Protein AF-0000000065930744 (afdb_homodimer)

GO terms:
  GO:0035092 sperm DNA condensation (P, IDA)
  GO:0000786 nucleosome (C, IDA)
  GO:0005694 chromosome (C, EXP)
  GO:0042393 histone binding (F, IPI)
  GO:0005634 nucleus (C, IDA)
  GO:0005721 pericentric heterochromatin (C, IDA)
  GO:0051276 chromosome organization (P, IDA)
  GO:0006334 nucleosome assembly (P, IDA)
  GO:0005515 protein binding (F, IPI)

Nearest PDB structures (foldseek):
  6hts-assembly1_O  TM=8.372E-01  e=2.009E-08  Homo sapiens
  7xfj-assembly1_C  TM=8.300E-01  e=3.090E-08  Xenopus laevis
  8g8b-assembly1_G  TM=8.357E-01  e=5.374E-08  Xenopus laevis
  9gd3-assembly1_C  TM=7.585E-01  e=4.752E-08  Xenopus laevis
  8kcc-assembly1_A  TM=7.407E-01  e=1.272E-07  Arabidopsis thaliana

Solvent-accessible surface area (backbone atoms only — not comparable to full-atom values): 12586 Å² total; per-residue (Å²): 133,83,80,75,75,75,75,76,73,75,75,78,75,49,72,20,61,74,67,71,41,83,52,58,24,68,53,47,38,49,52,52,63,70,66,58,43,46,86,36,68,41,88,57,20,32,54,48,50,39,52,53,49,53,52,51,50,52,36,51,40,46,50,11,21,50,49,16,49,77,70,73,40,65,38,34,35,37,61,29,44,40,48,45,42,69,69,29,63,33,51,33,50,53,35,55,71,55,70,68,62,74,83,64,54,74,72,76,74,83,118,134,85,80,77,74,74,74,75,75,75,75,80,75,49,71,20,60,75,67,70,42,82,54,58,26,69,52,46,38,50,51,53,63,71,67,58,43,47,86,36,69,40,88,59,20,31,52,47,49,39,51,51,50,53,51,51,48,52,36,52,40,45,50,10,22,50,49,16,50,77,70,74,39,65,40,34,36,38,62,30,44,43,49,45,41,68,68,29,62,34,52,33,50,53,35,53,71,55,67,68,62,74,86,62,55,75,71,74,74,83,118

Structure (mmCIF, N/CA/C/O backbone):
data_AF-0000000065930744-model_v1
#
loop_
_entity.id
_entity.type
_entity.pdbx_description
1 polymer 'Histone H2A-Bbd type 1'
#
loop_
_atom_site.group_PDB
_atom_site.id
_atom_site.type_symbol
_atom_site.label_atom_id
_atom_site.label_alt_id
_atom_site.label_comp_id
_atom_site.label_asym_id
_atom_site.label_entity_id
_atom_site.label_seq_id
_atom_site.pdbx_PDB_ins_code
_atom_site.Cartn_x
_atom_site.Cartn_y
_atom_site.Cartn_z
_atom_site.occupancy
_atom_site.B_iso_or_equiv
_atom_site.auth_seq_id
_atom_site.auth_comp_id
_atom_site.auth_asym_id
_atom_site.auth_atom_id
_atom_site.pdbx_PDB_model_num
ATOM 1 N N . MET A 1 1 ? -11.398 37.219 38.812 1 46.25 1 MET A N 1
ATOM 2 C CA . MET A 1 1 ? -11.625 36.75 37.469 1 46.25 1 MET A CA 1
ATOM 3 C C . MET A 1 1 ? -11.25 35.281 37.344 1 46.25 1 MET A C 1
ATOM 5 O O . MET A 1 1 ? -10.109 34.906 37.625 1 46.25 1 MET A O 1
ATOM 9 N N . ALA A 1 2 ? -12.211 34.25 37.406 1 63.72 2 ALA A N 1
ATOM 10 C CA . ALA A 1 2 ? -12.07 32.812 37.375 1 63.72 2 ALA A CA 1
ATOM 11 C C . ALA A 1 2 ? -11.383 32.375 36.062 1 63.72 2 ALA A C 1
ATOM 13 O O . ALA A 1 2 ? -11.719 32.844 35 1 63.72 2 ALA A O 1
ATOM 14 N N . ARG A 1 3 ? -10.133 31.891 36.031 1 63.28 3 ARG A N 1
ATOM 15 C CA . ARG A 1 3 ? -9.359 31.328 34.938 1 63.28 3 ARG A CA 1
ATOM 16 C C . ARG A 1 3 ? -10.172 30.281 34.188 1 63.28 3 ARG A C 1
ATOM 18 O O . ARG A 1 3 ? -10.672 29.328 34.781 1 63.28 3 ARG A O 1
ATOM 25 N N . LYS A 1 4 ? -10.93 30.625 33.094 1 64.19 4 LYS A N 1
ATOM 26 C CA . LYS A 1 4 ? -11.625 29.703 32.219 1 64.19 4 LYS A CA 1
ATOM 27 C C . LYS A 1 4 ? -10.75 28.5 31.875 1 64.19 4 LYS A C 1
ATOM 29 O O . LYS A 1 4 ? -9.617 28.656 31.406 1 64.19 4 LYS A O 1
ATOM 34 N N . ARG A 1 5 ? -10.867 27.344 32.5 1 65.31 5 ARG A N 1
ATOM 35 C CA . ARG A 1 5 ? -10.227 26.078 32.188 1 65.31 5 ARG A CA 1
ATOM 36 C C . ARG A 1 5 ? -10.266 25.812 30.688 1 65.31 5 ARG A C 1
ATOM 38 O O . ARG A 1 5 ? -11.344 25.734 30.094 1 65.31 5 ARG A O 1
ATOM 45 N N . GLN A 1 6 ? -9.32 26.281 29.938 1 69.31 6 GLN A N 1
ATOM 46 C CA . GLN A 1 6 ? -9.18 25.953 28.516 1 69.31 6 GLN A CA 1
ATOM 47 C C . GLN A 1 6 ? -9.492 24.484 28.25 1 69.31 6 GLN A C 1
ATOM 49 O O . GLN A 1 6 ? -8.891 23.594 28.875 1 69.31 6 GLN A O 1
ATOM 54 N N . ARG A 1 7 ? -10.797 24.141 28.047 1 63.81 7 ARG A N 1
ATOM 55 C CA . ARG A 1 7 ? -11.18 22.781 27.688 1 63.81 7 ARG A CA 1
ATOM 56 C C . ARG A 1 7 ? -10.234 22.219 26.625 1 63.81 7 ARG A C 1
ATOM 58 O O . ARG A 1 7 ? -10.031 22.844 25.578 1 63.81 7 ARG A O 1
ATOM 65 N N . ARG A 1 8 ? -9.234 21.469 27.062 1 68.75 8 ARG A N 1
ATOM 66 C CA . ARG A 1 8 ? -8.289 20.812 26.156 1 68.75 8 ARG A CA 1
ATOM 67 C C . ARG A 1 8 ? -9.016 20.109 25.016 1 68.75 8 ARG A C 1
ATOM 69 O O . ARG A 1 8 ? -9.945 19.344 25.25 1 68.75 8 ARG A O 1
ATOM 76 N N . ARG A 1 9 ? -9.078 20.688 23.844 1 68.12 9 ARG A N 1
ATOM 77 C CA . ARG A 1 9 ? -9.672 20.094 22.656 1 68.12 9 ARG A CA 1
ATOM 78 C C . ARG A 1 9 ? -9.156 18.672 22.438 1 68.12 9 ARG A C 1
ATOM 80 O O . ARG A 1 9 ? -7.945 18.438 22.453 1 68.12 9 ARG A O 1
ATOM 87 N N . ARG A 1 10 ? -9.961 17.75 22.766 1 68.31 10 ARG A N 1
ATOM 88 C CA . ARG A 1 10 ? -9.609 16.359 22.5 1 68.31 10 ARG A CA 1
ATOM 89 C C . ARG A 1 10 ? -9.141 16.172 21.062 1 68.31 10 ARG A C 1
ATOM 91 O O . ARG A 1 10 ? -9.742 16.703 20.125 1 68.31 10 ARG A O 1
ATOM 98 N N . ARG A 1 11 ? -7.871 16.031 20.859 1 71.56 11 ARG A N 1
ATOM 99 C CA . ARG A 1 11 ? -7.277 15.797 19.547 1 71.56 11 ARG A CA 1
ATOM 100 C C . ARG A 1 11 ? -8.039 14.711 18.781 1 71.56 11 ARG A C 1
ATOM 102 O O . ARG A 1 11 ? -8.328 13.648 19.328 1 71.56 11 ARG A O 1
ATOM 109 N N . LYS A 1 12 ? -8.719 15.109 17.781 1 84.75 12 LYS A N 1
ATOM 110 C CA . LYS A 1 12 ? -9.43 14.164 16.938 1 84.75 12 LYS A CA 1
ATOM 111 C C . LYS A 1 12 ? -8.5 13.062 16.438 1 84.75 12 LYS A C 1
ATOM 113 O O . LYS A 1 12 ? -7.406 13.336 15.945 1 84.75 12 LYS A O 1
ATOM 118 N N . VAL A 1 13 ? -8.719 11.93 16.859 1 90.12 13 VAL A N 1
ATOM 119 C CA . VAL A 1 13 ? -7.977 10.758 16.422 1 90.12 13 VAL A CA 1
ATOM 120 C C . VAL A 1 13 ? -8.32 10.438 14.969 1 90.12 13 VAL A C 1
ATOM 122 O O . VAL A 1 13 ? -9.492 10.5 14.578 1 90.12 13 VAL A O 1
ATOM 125 N N . THR A 1 14 ? -7.305 10.328 14.078 1 89.56 14 THR A N 1
ATOM 126 C CA . THR A 1 14 ? -7.52 10 12.672 1 89.56 14 THR A CA 1
ATOM 127 C C . THR A 1 14 ? -8.023 8.562 12.523 1 89.56 14 THR A C 1
ATOM 129 O O . THR A 1 14 ? -7.898 7.758 13.445 1 89.56 14 THR A O 1
ATOM 132 N N . ARG A 1 15 ? -8.695 8.281 11.438 1 91.25 15 ARG A N 1
ATOM 133 C CA . ARG A 1 15 ? -9.156 6.93 11.141 1 91.25 15 ARG A CA 1
ATOM 134 C C . ARG A 1 15 ? -8 5.934 11.203 1 91.25 15 ARG A C 1
ATOM 136 O O . ARG A 1 15 ? -8.172 4.812 11.695 1 91.25 15 ARG A O 1
ATOM 143 N N . SER A 1 16 ? -6.793 6.312 10.672 1 91.88 16 SER A N 1
ATOM 144 C CA . SER A 1 16 ? -5.613 5.453 10.727 1 91.88 16 SER A CA 1
ATOM 145 C C . SER A 1 16 ? -5.207 5.16 12.164 1 91.88 16 SER A C 1
ATOM 147 O O . SER A 1 16 ? -4.914 4.012 12.516 1 91.88 16 SER A O 1
ATOM 149 N N . GLN A 1 17 ? -5.203 6.148 12.969 1 92.12 17 GLN A N 1
ATOM 150 C CA . GLN A 1 17 ? -4.832 5.992 14.375 1 92.12 17 GLN A CA 1
ATOM 151 C C . GLN A 1 17 ? -5.828 5.105 15.109 1 92.12 17 GLN A C 1
ATOM 153 O O . GLN A 1 17 ? -5.43 4.211 15.867 1 92.12 17 GLN A O 1
ATOM 158 N N . ARG A 1 18 ? -7.078 5.348 14.836 1 91.44 18 ARG A N 1
ATOM 159 C CA . ARG A 1 18 ? -8.117 4.539 15.469 1 91.44 18 ARG A CA 1
ATOM 160 C C . ARG A 1 18 ? -7.996 3.076 15.055 1 91.44 18 ARG A C 1
ATOM 162 O O . ARG A 1 18 ? -8.242 2.18 15.867 1 91.44 18 ARG A O 1
ATOM 169 N N . ALA A 1 19 ? -7.617 2.883 13.844 1 92.44 19 ALA A N 1
ATOM 170 C CA . ALA A 1 19 ? -7.492 1.525 13.312 1 92.44 19 ALA A CA 1
ATOM 171 C C . ALA A 1 19 ? -6.086 0.975 13.539 1 92.44 19 ALA A C 1
ATOM 173 O O . ALA A 1 19 ? -5.793 -0.166 13.18 1 92.44 19 ALA A O 1
ATOM 174 N N . GLU A 1 20 ? -5.141 1.773 14.109 1 90.88 20 GLU A N 1
ATOM 175 C CA . GLU A 1 20 ? -3.758 1.385 14.383 1 90.88 20 GLU A CA 1
ATOM 176 C C . GLU A 1 20 ? -3.025 1.024 13.094 1 90.88 20 GLU A C 1
ATOM 178 O O . GLU A 1 20 ? -2.33 0.008 13.031 1 90.88 20 GLU A O 1
ATOM 183 N N . LEU A 1 21 ? -3.334 1.835 12.195 1 88.94 21 LEU A N 1
ATOM 184 C CA . LEU A 1 21 ? -2.701 1.652 10.898 1 88.94 21 LEU A CA 1
ATOM 185 C C . LEU A 1 21 ? -1.603 2.688 10.672 1 88.94 21 LEU A C 1
ATOM 187 O O . LEU A 1 21 ? -1.738 3.84 11.094 1 88.94 21 LEU A O 1
ATOM 191 N N . GLN A 1 22 ? -0.549 2.225 10.102 1 86.62 22 GLN A N 1
ATOM 192 C CA . GLN A 1 22 ? 0.555 3.109 9.742 1 86.62 22 GLN A CA 1
ATOM 193 C C . GLN A 1 22 ? 0.247 3.887 8.469 1 86.62 22 GLN A C 1
ATOM 195 O O . GLN A 1 22 ? 0.618 5.055 8.344 1 86.62 22 GLN A O 1
ATOM 200 N N . PHE A 1 23 ? -0.46 3.189 7.543 1 87.75 23 PHE A N 1
ATOM 201 C CA . PHE A 1 23 ? -0.832 3.855 6.297 1 87.75 23 PHE A CA 1
ATOM 202 C C . PHE A 1 23 ? -1.969 4.844 6.531 1 87.75 23 PHE A C 1
ATOM 204 O O . PHE A 1 23 ? -2.906 4.555 7.277 1 87.75 23 PHE A O 1
ATOM 211 N N . PRO A 1 24 ? -1.887 5.945 5.879 1 87.06 24 PRO A N 1
ATOM 212 C CA . PRO A 1 24 ? -2.959 6.934 6.031 1 87.06 24 PRO A CA 1
ATOM 213 C C . PRO A 1 24 ? -4.25 6.516 5.324 1 87.06 24 PRO A C 1
ATOM 215 O O . PRO A 1 24 ? -4.293 6.465 4.094 1 87.06 24 PRO A O 1
ATOM 218 N N . VAL A 1 25 ? -5.238 6.344 6.074 1 91.81 25 VAL A N 1
ATOM 219 C CA . VAL A 1 25 ? -6.52 5.883 5.547 1 91.81 25 VAL A CA 1
ATOM 220 C C . VAL A 1 25 ? -7.121 6.961 4.648 1 91.81 25 VAL A C 1
ATOM 222 O O . VAL A 1 25 ? -7.707 6.652 3.609 1 91.81 25 VAL A O 1
ATOM 225 N N . SER A 1 26 ? -6.988 8.203 5.047 1 90.75 26 SER A N 1
ATOM 226 C CA . SER A 1 26 ? -7.586 9.289 4.277 1 90.75 26 SER A CA 1
ATOM 227 C C . SER A 1 26 ? -7.008 9.352 2.867 1 90.75 26 SER A C 1
ATOM 229 O O . SER A 1 26 ? -7.738 9.594 1.904 1 90.75 26 SER A O 1
ATOM 231 N N . ARG A 1 27 ? -5.754 9.148 2.793 1 83.94 27 ARG A N 1
ATOM 232 C CA . ARG A 1 27 ? -5.117 9.18 1.48 1 83.94 27 ARG A CA 1
ATOM 233 C C . ARG A 1 27 ? -5.516 7.969 0.65 1 83.94 27 ARG A C 1
ATOM 235 O O . ARG A 1 27 ? -5.742 8.078 -0.557 1 83.94 27 ARG A O 1
ATOM 242 N N . VAL A 1 28 ? -5.586 6.797 1.326 1 87.19 28 VAL A N 1
ATOM 243 C CA . VAL A 1 28 ? -6.062 5.598 0.645 1 87.19 28 VAL A CA 1
ATOM 244 C C . VAL A 1 28 ? -7.484 5.824 0.137 1 87.19 28 VAL A C 1
ATOM 246 O O . VAL A 1 28 ? -7.805 5.488 -1.006 1 87.19 28 VAL A O 1
ATOM 249 N N . ASP A 1 29 ? -8.25 6.449 0.946 1 90.31 29 ASP A N 1
ATOM 250 C CA . ASP A 1 29 ? -9.625 6.777 0.586 1 90.31 29 ASP A CA 1
ATOM 251 C C . ASP A 1 29 ? -9.672 7.68 -0.645 1 90.31 29 ASP A C 1
ATOM 253 O O . ASP A 1 29 ? -10.422 7.414 -1.588 1 90.31 29 ASP A O 1
ATOM 257 N N . ARG A 1 30 ? -8.906 8.656 -0.594 1 87.25 30 ARG A N 1
ATOM 258 C CA . ARG A 1 30 ? -8.859 9.594 -1.711 1 87.25 30 ARG A CA 1
ATOM 259 C C . ARG A 1 30 ? -8.422 8.898 -2.994 1 87.25 30 ARG A C 1
ATOM 261 O O . ARG A 1 30 ? -9.008 9.117 -4.055 1 87.25 30 ARG A O 1
ATOM 268 N N . PHE A 1 31 ? -7.387 8.117 -2.846 1 80.81 31 PHE A N 1
ATOM 269 C CA . PHE A 1 31 ? -6.891 7.352 -3.98 1 80.81 31 PHE A CA 1
ATOM 270 C C . PHE A 1 31 ? -7.992 6.488 -4.578 1 80.81 31 PHE A C 1
ATOM 272 O O . PHE A 1 31 ? -8.148 6.422 -5.801 1 80.81 31 PHE A O 1
ATOM 279 N N . LEU A 1 32 ? -8.742 5.879 -3.719 1 80.94 32 LEU A N 1
ATOM 280 C CA . LEU A 1 32 ? -9.812 4.977 -4.141 1 80.94 32 LEU A CA 1
ATOM 281 C C . LEU A 1 32 ? -10.906 5.734 -4.879 1 80.94 32 LEU A C 1
ATOM 283 O O . LEU A 1 32 ? -11.453 5.242 -5.871 1 80.94 32 LEU A O 1
ATOM 287 N N . ARG A 1 33 ? -11.133 6.871 -4.426 1 85.31 33 ARG A N 1
ATOM 288 C CA . ARG A 1 33 ? -12.219 7.66 -5.008 1 85.31 33 ARG A CA 1
ATOM 289 C C . ARG A 1 33 ? -11.789 8.289 -6.328 1 85.31 33 ARG A C 1
ATOM 291 O O . ARG A 1 33 ? -12.594 8.398 -7.258 1 85.31 33 ARG A O 1
ATOM 298 N N . GLU A 1 34 ? -10.508 8.531 -6.441 1 86.56 34 GLU A N 1
ATOM 299 C CA . GLU A 1 34 ? -9.992 9.195 -7.641 1 86.56 34 GLU A CA 1
ATOM 300 C C . GLU A 1 34 ? -9.836 8.195 -8.789 1 86.56 34 GLU A C 1
ATOM 302 O O . GLU A 1 34 ? -9.883 8.578 -9.961 1 86.56 34 GLU A O 1
ATOM 307 N N . GLY A 1 35 ? -9.625 6.957 -8.562 1 83 35 GLY 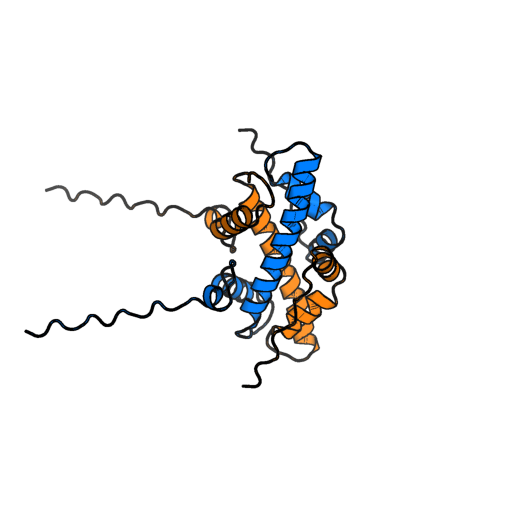A N 1
ATOM 308 C CA . GLY A 1 35 ? -9.414 5.938 -9.578 1 83 35 GLY A CA 1
ATOM 309 C C . GLY A 1 35 ? -10.695 5.516 -10.273 1 83 35 GLY A C 1
ATOM 310 O O . GLY A 1 35 ? -10.656 4.914 -11.352 1 83 35 GLY A O 1
ATOM 311 N N . ASN A 1 36 ? -11.852 5.852 -9.727 1 83.25 36 ASN A N 1
ATOM 312 C CA . ASN A 1 36 ? -13.148 5.539 -10.305 1 83.25 36 ASN A CA 1
ATOM 313 C C . ASN A 1 36 ? -13.328 4.039 -10.516 1 83.25 36 ASN A C 1
ATOM 315 O O . ASN A 1 36 ? -13.727 3.602 -11.594 1 83.25 36 ASN A O 1
ATOM 319 N N . TYR A 1 37 ? -12.953 3.311 -9.547 1 82.12 37 TYR A N 1
ATOM 320 C CA . TYR A 1 37 ? -13.086 1.859 -9.602 1 82.12 37 TYR A CA 1
ATOM 321 C C . TYR A 1 37 ? -14.531 1.438 -9.359 1 82.12 37 TYR A C 1
ATOM 323 O O . TYR A 1 37 ? -14.938 0.339 -9.75 1 82.12 37 TYR A O 1
ATOM 331 N N . SER A 1 38 ? -15.266 2.275 -8.602 1 81.5 38 SER A N 1
ATOM 332 C CA . SER A 1 38 ? -16.688 2.141 -8.297 1 81.5 38 SER A CA 1
ATOM 333 C C . SER A 1 38 ? -17.359 3.506 -8.141 1 81.5 38 SER A C 1
ATOM 335 O O . SER A 1 38 ? -16.672 4.523 -8.016 1 81.5 38 SER A O 1
ATOM 337 N N . ARG A 1 39 ? -18.625 3.348 -8.18 1 77.94 39 ARG A N 1
ATOM 338 C CA . ARG A 1 39 ? -19.359 4.598 -8.016 1 77.94 39 ARG A CA 1
ATOM 339 C C . ARG A 1 39 ? -19.203 5.141 -6.598 1 77.94 39 ARG A C 1
ATOM 341 O O . ARG A 1 39 ? -19.094 6.355 -6.402 1 77.94 39 ARG A O 1
ATOM 348 N N . ARG A 1 40 ? -19.172 4.129 -5.625 1 88.56 40 ARG A N 1
ATOM 349 C CA . ARG A 1 40 ? -19.078 4.527 -4.223 1 88.56 40 ARG A CA 1
ATOM 350 C C . ARG A 1 40 ? -18.188 3.576 -3.439 1 88.56 40 ARG A C 1
ATOM 352 O O . ARG A 1 40 ? -17.859 2.486 -3.914 1 88.56 40 ARG A O 1
ATOM 359 N N . LEU A 1 41 ? -17.688 4.145 -2.371 1 91 41 LEU A N 1
ATOM 360 C CA . LEU A 1 41 ? -16.859 3.389 -1.435 1 91 41 LEU A CA 1
ATOM 361 C C . LEU A 1 41 ? -17.453 3.434 -0.03 1 91 41 LEU A C 1
ATOM 363 O O . LEU A 1 41 ? -17.875 4.492 0.437 1 91 41 LEU A O 1
ATOM 367 N N . SER A 1 42 ? -17.609 2.213 0.48 1 92.5 42 SER A N 1
ATOM 368 C CA . SER A 1 42 ? -18.016 2.217 1.881 1 92.5 42 SER A CA 1
ATOM 369 C C . SER A 1 42 ? -16.953 2.863 2.766 1 92.5 42 SER A C 1
ATOM 371 O O . SER A 1 42 ? -15.773 2.854 2.428 1 92.5 42 SER A O 1
ATOM 373 N N . SER A 1 43 ? -17.422 3.309 3.957 1 91.94 43 SER A N 1
ATOM 374 C CA . SER A 1 43 ? -16.531 4.035 4.855 1 91.94 43 SER A CA 1
ATOM 375 C C . SER A 1 43 ? -15.461 3.119 5.441 1 91.94 43 SER A C 1
ATOM 377 O O . SER A 1 43 ? -14.391 3.582 5.855 1 91.94 43 SER A O 1
ATOM 379 N N . SER A 1 44 ? -15.719 1.819 5.441 1 93.56 44 SER A N 1
ATOM 380 C CA . SER A 1 44 ? -14.781 0.89 6.074 1 93.56 44 SER A CA 1
ATOM 381 C C . SER A 1 44 ? -13.828 0.284 5.055 1 93.56 44 SER A C 1
ATOM 383 O O . SER A 1 44 ? -12.805 -0.303 5.422 1 93.56 44 SER A O 1
ATOM 385 N N . ALA A 1 45 ? -14.125 0.475 3.812 1 93.19 45 ALA A N 1
ATOM 386 C CA . ALA A 1 45 ? -13.328 -0.152 2.76 1 93.19 45 ALA A CA 1
ATOM 387 C C . ALA A 1 45 ? -11.898 0.388 2.756 1 93.19 45 ALA A C 1
ATOM 389 O O . ALA A 1 45 ? -10.938 -0.383 2.727 1 93.19 45 ALA A O 1
ATOM 390 N N . PRO A 1 46 ? -11.773 1.667 2.9 1 93.31 46 PRO A N 1
ATOM 391 C CA . PRO A 1 46 ? -10.398 2.182 2.906 1 93.31 46 PRO A CA 1
ATOM 392 C C . PRO A 1 46 ? -9.594 1.696 4.109 1 93.31 46 PRO A C 1
ATOM 394 O O . PRO A 1 46 ? -8.383 1.49 4.004 1 93.31 46 PRO A O 1
ATOM 397 N N . VAL A 1 47 ? -10.211 1.519 5.207 1 93.25 47 VAL A N 1
ATOM 398 C CA . VAL A 1 47 ? -9.531 1.021 6.395 1 93.25 47 VAL A CA 1
ATOM 399 C C . VAL A 1 47 ? -9.047 -0.407 6.152 1 93.25 47 VAL A C 1
ATOM 401 O O . VAL A 1 47 ? -7.887 -0.73 6.426 1 93.25 47 VAL A O 1
ATOM 404 N N . PHE A 1 48 ? -9.945 -1.19 5.637 1 92.56 48 PHE A N 1
ATOM 405 C CA . PHE A 1 48 ? -9.602 -2.58 5.359 1 92.56 48 PHE A CA 1
ATOM 406 C C . PHE A 1 48 ? -8.469 -2.668 4.344 1 92.56 48 PHE A C 1
ATOM 408 O O . PHE A 1 48 ? -7.52 -3.432 4.527 1 92.56 48 PHE A O 1
ATOM 415 N N . LEU A 1 49 ? -8.578 -1.896 3.316 1 92.25 49 LEU A N 1
ATOM 416 C CA . LEU A 1 49 ? -7.559 -1.897 2.273 1 92.25 49 LEU A CA 1
ATOM 417 C C . LEU A 1 49 ? -6.207 -1.455 2.83 1 92.25 49 LEU A C 1
ATOM 419 O O . LEU A 1 49 ? -5.172 -2.025 2.484 1 92.25 49 LEU A O 1
ATOM 423 N N . ALA A 1 50 ? -6.254 -0.433 3.648 1 91.5 50 ALA A N 1
ATOM 424 C CA . ALA A 1 50 ? -5.016 0.025 4.273 1 91.5 50 ALA A CA 1
ATOM 425 C C . ALA A 1 50 ? -4.359 -1.095 5.078 1 91.5 50 ALA A C 1
ATOM 427 O O . ALA A 1 50 ? -3.135 -1.235 5.074 1 91.5 50 ALA A O 1
ATOM 428 N N . GLY A 1 51 ? -5.156 -1.877 5.758 1 90 51 GLY A N 1
ATOM 429 C CA . GLY A 1 51 ? -4.625 -3.033 6.461 1 90 51 GLY A CA 1
ATOM 430 C C . GLY A 1 51 ? -4.008 -4.066 5.535 1 90 51 GLY A C 1
ATOM 431 O O . GLY A 1 51 ? -2.926 -4.586 5.809 1 90 51 GLY A O 1
ATOM 432 N N . VAL A 1 52 ? -4.629 -4.293 4.449 1 89.62 52 VAL A N 1
ATOM 433 C CA . VAL A 1 52 ? -4.137 -5.23 3.447 1 89.62 52 VAL A CA 1
ATOM 434 C C . VAL A 1 52 ? -2.787 -4.758 2.912 1 89.62 52 VAL A C 1
ATOM 436 O O . VAL A 1 52 ? -1.838 -5.539 2.822 1 89.62 52 VAL A O 1
ATOM 439 N N . LEU A 1 53 ? -2.699 -3.51 2.67 1 90.19 53 LEU A N 1
ATOM 440 C CA . LEU A 1 53 ? -1.479 -2.934 2.117 1 90.19 53 LEU A CA 1
ATOM 441 C C . LEU A 1 53 ? -0.341 -2.994 3.131 1 90.19 53 LEU A C 1
ATOM 443 O O . LEU A 1 53 ? 0.818 -3.191 2.758 1 90.19 53 LEU A O 1
ATOM 447 N N . GLU A 1 54 ? -0.688 -2.768 4.41 1 88.56 54 GLU A N 1
ATOM 448 C CA . GLU A 1 54 ? 0.329 -2.895 5.453 1 88.56 54 GLU A CA 1
ATOM 449 C C . GLU A 1 54 ? 0.903 -4.309 5.492 1 88.56 54 GLU A C 1
ATOM 451 O O . GLU A 1 54 ? 2.119 -4.484 5.59 1 88.56 54 GLU A O 1
ATOM 456 N N . TYR A 1 55 ? 0.068 -5.219 5.359 1 86.5 55 TYR A N 1
ATOM 457 C CA . TYR A 1 55 ? 0.515 -6.605 5.375 1 86.5 55 TYR A CA 1
ATOM 458 C C . TYR A 1 55 ? 1.375 -6.914 4.156 1 86.5 55 TYR A C 1
ATOM 460 O O . TYR A 1 55 ? 2.445 -7.516 4.277 1 86.5 55 TYR A O 1
ATOM 468 N N . LEU A 1 56 ? 0.953 -6.508 3.012 1 86 56 LEU A N 1
ATOM 469 C CA . LEU A 1 56 ? 1.707 -6.73 1.783 1 86 56 LEU A CA 1
ATOM 470 C C . LEU A 1 56 ? 3.078 -6.07 1.86 1 86 56 LEU A C 1
ATOM 472 O O . LEU A 1 56 ? 4.078 -6.656 1.443 1 86 56 LEU A O 1
ATOM 476 N N . THR A 1 57 ? 3.094 -4.891 2.369 1 89.88 57 THR A N 1
ATOM 477 C CA . THR A 1 57 ? 4.348 -4.16 2.514 1 89.88 57 THR A CA 1
ATOM 478 C C . THR A 1 57 ? 5.32 -4.922 3.406 1 89.88 57 THR A C 1
ATOM 480 O O . THR A 1 57 ? 6.504 -5.043 3.084 1 89.88 57 THR A O 1
ATOM 483 N N . SER A 1 58 ? 4.793 -5.367 4.508 1 87.5 58 SER A N 1
ATOM 484 C CA . SER A 1 58 ? 5.641 -6.121 5.426 1 87.5 58 SER A CA 1
ATOM 485 C C . SER A 1 58 ? 6.227 -7.355 4.746 1 87.5 58 SER A C 1
ATOM 487 O O . SER A 1 58 ? 7.41 -7.656 4.914 1 87.5 58 SER A O 1
ATOM 489 N N . ASN A 1 59 ? 5.414 -8.008 4.004 1 85.44 59 ASN A N 1
ATOM 490 C CA . ASN A 1 59 ? 5.871 -9.203 3.311 1 85.44 59 ASN A CA 1
ATOM 491 C C . ASN A 1 59 ? 6.93 -8.875 2.262 1 85.44 59 ASN A C 1
ATOM 493 O O . ASN A 1 59 ? 7.965 -9.539 2.189 1 85.44 59 ASN A O 1
ATOM 497 N N . ILE A 1 60 ? 6.684 -7.898 1.439 1 87.25 60 ILE A N 1
ATOM 498 C CA . ILE A 1 60 ? 7.621 -7.488 0.399 1 87.25 60 ILE A CA 1
ATOM 499 C C . ILE A 1 60 ? 8.953 -7.086 1.031 1 87.25 60 ILE A C 1
ATOM 501 O O . ILE A 1 60 ? 10.016 -7.461 0.537 1 87.25 60 ILE A O 1
ATOM 505 N N . LEU A 1 61 ? 8.875 -6.441 2.141 1 89.81 61 LEU A N 1
ATOM 506 C CA . LEU A 1 61 ? 10.086 -5.941 2.77 1 89.81 61 LEU A CA 1
ATOM 507 C C . LEU A 1 61 ? 10.867 -7.074 3.426 1 89.81 61 LEU A C 1
ATOM 509 O O . LEU A 1 61 ? 12.102 -7.051 3.461 1 89.81 61 LEU A O 1
ATOM 513 N N . GLU A 1 62 ? 10.148 -7.945 4.004 1 88.56 62 GLU A N 1
ATOM 514 C CA . GLU A 1 62 ? 10.82 -9.117 4.559 1 88.56 62 GLU A CA 1
ATOM 515 C C . GLU A 1 62 ? 11.602 -9.875 3.484 1 88.56 62 GLU A C 1
ATOM 517 O O . GLU A 1 62 ? 12.766 -10.219 3.686 1 88.56 62 GLU A O 1
ATOM 522 N N . LEU A 1 63 ? 10.969 -10.078 2.391 1 87.5 63 LEU A N 1
ATOM 523 C CA . LEU A 1 63 ? 11.625 -10.758 1.282 1 87.5 63 LEU A CA 1
ATOM 524 C C . LEU A 1 63 ? 12.766 -9.914 0.724 1 87.5 63 LEU A C 1
ATOM 526 O O . LEU A 1 63 ? 13.836 -10.438 0.414 1 87.5 63 LEU A O 1
ATOM 530 N N . ALA A 1 64 ? 12.539 -8.633 0.573 1 91.44 64 ALA A N 1
ATOM 531 C CA . ALA A 1 64 ? 13.578 -7.727 0.085 1 91.44 64 ALA A CA 1
ATOM 532 C C . ALA A 1 64 ? 14.781 -7.715 1.024 1 91.44 64 ALA A C 1
ATOM 534 O O . ALA A 1 64 ? 15.93 -7.609 0.576 1 91.44 64 ALA A O 1
ATOM 535 N N . GLY A 1 65 ? 14.469 -7.773 2.316 1 91.38 65 GLY A N 1
ATOM 536 C CA . GLY A 1 65 ? 15.547 -7.879 3.291 1 91.38 65 GLY A CA 1
ATOM 537 C C . GLY A 1 65 ? 16.391 -9.133 3.123 1 91.38 65 GLY A C 1
ATOM 538 O O . GLY A 1 65 ? 17.609 -9.094 3.258 1 91.38 65 GLY A O 1
ATOM 539 N N . GLU A 1 66 ? 15.711 -10.219 2.887 1 90.56 66 GLU A N 1
ATOM 540 C CA . GLU A 1 66 ? 16.422 -11.477 2.629 1 90.56 66 GLU A CA 1
ATOM 541 C C . GLU A 1 66 ? 17.297 -11.367 1.381 1 90.56 66 GLU A C 1
ATOM 543 O O . GLU A 1 66 ? 18.422 -11.844 1.368 1 90.56 66 GLU A O 1
ATOM 548 N N . VAL A 1 67 ? 16.703 -10.797 0.324 1 91.56 67 VAL A N 1
ATOM 549 C CA . VAL A 1 67 ? 17.469 -10.586 -0.905 1 91.56 67 VAL A CA 1
ATOM 550 C C . VAL A 1 67 ? 18.688 -9.719 -0.617 1 91.56 67 VAL A C 1
ATOM 552 O O . VAL A 1 67 ? 19.797 -10.023 -1.062 1 91.56 67 VAL A O 1
ATOM 555 N N . ALA A 1 68 ? 18.516 -8.641 0.124 1 93.19 68 ALA A N 1
ATOM 556 C CA . ALA A 1 68 ? 19.625 -7.77 0.49 1 93.19 68 ALA A CA 1
ATOM 557 C C . ALA A 1 68 ? 20.703 -8.531 1.268 1 93.19 68 ALA A C 1
ATOM 559 O O . ALA A 1 68 ? 21.891 -8.422 0.97 1 93.19 68 ALA A O 1
ATOM 560 N N . HIS A 1 69 ? 20.281 -9.305 2.148 1 92.38 69 HIS A N 1
ATOM 561 C CA . HIS A 1 69 ? 21.188 -10.078 2.986 1 92.38 69 HIS A CA 1
ATOM 562 C C . HIS A 1 69 ? 21.984 -11.078 2.158 1 92.38 69 HIS A C 1
ATOM 564 O O . HIS A 1 69 ? 23.219 -11.172 2.299 1 92.38 69 HIS A O 1
ATOM 570 N N . THR A 1 70 ? 21.312 -11.766 1.347 1 93.56 70 THR A N 1
ATOM 571 C CA . THR A 1 70 ? 21.953 -12.828 0.577 1 93.56 70 THR A CA 1
ATOM 572 C C . THR A 1 70 ? 22.875 -12.242 -0.483 1 93.56 70 THR A C 1
ATOM 574 O O . THR A 1 70 ? 23.797 -12.922 -0.961 1 93.56 70 THR A O 1
ATOM 577 N N . THR A 1 71 ? 22.703 -10.969 -0.834 1 92.25 71 THR A N 1
ATOM 578 C CA . THR A 1 71 ? 23.562 -10.328 -1.822 1 92.25 71 THR A CA 1
ATOM 579 C C . THR A 1 71 ? 24.672 -9.539 -1.14 1 92.25 71 THR A C 1
ATOM 581 O O . THR A 1 71 ? 25.422 -8.805 -1.797 1 92.25 71 THR A O 1
ATOM 584 N N . GLY A 1 72 ? 24.766 -9.609 0.153 1 90.5 72 GLY A N 1
ATOM 585 C CA . GLY A 1 72 ? 25.844 -8.992 0.908 1 90.5 72 GLY A CA 1
ATOM 586 C C . GLY A 1 72 ? 25.641 -7.5 1.12 1 90.5 72 GLY A C 1
ATOM 587 O O . GLY A 1 72 ? 26.609 -6.766 1.328 1 90.5 72 GLY A O 1
ATOM 588 N N . ARG A 1 73 ? 24.344 -7.078 0.947 1 88.19 73 ARG A N 1
ATOM 589 C CA . ARG A 1 73 ? 24.047 -5.664 1.162 1 88.19 73 ARG A CA 1
ATOM 590 C C . ARG A 1 73 ? 23.5 -5.426 2.561 1 88.19 73 ARG A C 1
ATOM 592 O O . ARG A 1 73 ? 22.812 -6.285 3.115 1 88.19 73 ARG A O 1
ATOM 599 N N . LYS A 1 74 ? 23.859 -4.281 3.096 1 88.31 74 LYS A N 1
ATOM 600 C CA . LYS A 1 74 ? 23.422 -3.951 4.445 1 88.31 74 LYS A CA 1
ATOM 601 C C . LYS A 1 74 ? 22.109 -3.154 4.418 1 88.31 74 LYS A C 1
ATOM 603 O O . LYS A 1 74 ? 21.469 -2.98 5.449 1 88.31 74 LYS A O 1
ATOM 608 N N . ARG A 1 75 ? 21.797 -2.658 3.133 1 92.25 75 ARG A N 1
ATOM 609 C CA . ARG A 1 75 ? 20.609 -1.836 3.016 1 92.25 75 ARG A CA 1
ATOM 610 C C . ARG A 1 75 ? 19.656 -2.387 1.949 1 92.25 75 ARG A C 1
ATOM 612 O O . ARG A 1 75 ? 20.109 -2.887 0.916 1 92.25 75 ARG A O 1
ATOM 619 N N . ILE A 1 76 ? 18.344 -2.305 2.293 1 93.5 76 ILE A N 1
ATOM 620 C CA . ILE A 1 76 ? 17.359 -2.576 1.249 1 93.5 76 ILE A CA 1
ATOM 621 C C . ILE A 1 76 ? 17.344 -1.423 0.248 1 93.5 76 ILE A C 1
ATOM 623 O O . ILE A 1 76 ? 17.156 -0.265 0.63 1 93.5 76 ILE A O 1
ATOM 627 N N . ALA A 1 77 ? 17.625 -1.704 -0.986 1 94.25 77 ALA A N 1
ATOM 628 C CA . ALA A 1 77 ? 17.562 -0.763 -2.102 1 94.25 77 ALA A CA 1
ATOM 629 C C . ALA A 1 77 ? 16.422 -1.122 -3.061 1 94.25 77 ALA A C 1
ATOM 631 O O . ALA A 1 77 ? 15.844 -2.201 -2.961 1 94.25 77 ALA A O 1
ATOM 632 N N . PRO A 1 78 ? 16.109 -0.083 -3.969 1 93.19 78 PRO A N 1
ATOM 633 C CA . PRO A 1 78 ? 15.039 -0.353 -4.93 1 93.19 78 PRO A CA 1
ATOM 634 C C . PRO A 1 78 ? 15.25 -1.653 -5.703 1 93.19 78 PRO A C 1
ATOM 636 O O . PRO A 1 78 ? 14.289 -2.363 -6 1 93.19 78 PRO A O 1
ATOM 639 N N . GLU A 1 79 ? 16.469 -1.951 -5.922 1 93 79 GLU A N 1
ATOM 640 C CA . GLU A 1 79 ? 16.75 -3.15 -6.707 1 93 79 GLU A CA 1
ATOM 641 C C . GLU A 1 79 ? 16.312 -4.41 -5.961 1 93 79 GLU A C 1
ATOM 643 O O . GLU A 1 79 ? 15.891 -5.387 -6.578 1 93 79 GLU A O 1
ATOM 648 N N . HIS A 1 80 ? 16.453 -4.457 -4.691 1 93 80 HIS A N 1
ATOM 649 C CA . HIS A 1 80 ? 16.016 -5.602 -3.902 1 93 80 HIS A CA 1
ATOM 650 C C . HIS A 1 80 ? 14.5 -5.777 -3.982 1 93 80 HIS A C 1
ATOM 652 O O . HIS A 1 80 ? 14.008 -6.898 -4.137 1 93 80 HIS A O 1
ATOM 658 N N . VAL A 1 81 ? 13.812 -4.664 -3.869 1 90.69 81 VAL A N 1
ATOM 659 C CA . VAL A 1 81 ? 12.359 -4.688 -3.984 1 90.69 81 VAL A CA 1
ATOM 660 C C . VAL A 1 81 ? 11.961 -5.148 -5.387 1 90.69 81 VAL A C 1
ATOM 662 O O . VAL A 1 81 ? 11.062 -5.98 -5.539 1 90.69 81 VAL A O 1
ATOM 665 N N . CYS A 1 82 ? 12.633 -4.57 -6.332 1 88.81 82 CYS A N 1
ATOM 666 C CA . CYS A 1 82 ? 12.359 -4.938 -7.715 1 88.81 82 CYS A CA 1
ATOM 667 C C . CYS A 1 82 ? 12.523 -6.438 -7.926 1 88.81 82 CYS A C 1
ATOM 669 O O . CYS A 1 82 ? 11.68 -7.074 -8.562 1 88.81 82 CYS A O 1
ATOM 671 N N . ARG A 1 83 ? 13.57 -6.953 -7.418 1 89.31 83 ARG A N 1
ATOM 672 C CA . ARG A 1 83 ? 13.828 -8.383 -7.559 1 89.31 83 ARG A CA 1
ATOM 673 C C . ARG A 1 83 ? 12.711 -9.211 -6.938 1 89.31 83 ARG A C 1
ATOM 675 O O . ARG A 1 83 ? 12.289 -10.219 -7.504 1 89.31 83 ARG A O 1
ATOM 682 N N . VAL A 1 84 ? 12.234 -8.828 -5.777 1 90 84 VAL A N 1
ATOM 683 C CA . VAL A 1 84 ? 11.141 -9.531 -5.113 1 90 84 VAL A CA 1
ATOM 684 C C . VAL A 1 84 ? 9.891 -9.5 -5.988 1 90 84 VAL A C 1
ATOM 686 O O . VAL A 1 84 ? 9.242 -10.523 -6.195 1 90 84 VAL A O 1
ATOM 689 N N . VAL A 1 85 ? 9.602 -8.328 -6.512 1 86.88 85 VAL A N 1
ATOM 690 C CA . VAL A 1 85 ? 8.398 -8.141 -7.312 1 86.88 85 VAL A CA 1
ATOM 691 C C . VAL A 1 85 ? 8.5 -8.953 -8.602 1 86.88 85 VAL A C 1
ATOM 693 O O . VAL A 1 85 ? 7.527 -9.578 -9.023 1 86.88 85 VAL A O 1
ATOM 696 N N . GLN A 1 86 ? 9.648 -9.031 -9.227 1 84.31 86 GLN A N 1
ATOM 697 C CA . GLN A 1 86 ? 9.859 -9.719 -10.5 1 84.31 86 GLN A CA 1
ATOM 698 C C . GLN A 1 86 ? 9.906 -11.227 -10.305 1 84.31 86 GLN A C 1
ATOM 700 O O . GLN A 1 86 ? 9.445 -11.984 -11.164 1 84.31 86 GLN A O 1
ATOM 705 N N . ASN A 1 87 ? 10.453 -11.594 -9.227 1 83.75 87 ASN A N 1
ATOM 706 C CA . ASN A 1 87 ? 10.695 -13.023 -9.039 1 83.75 87 ASN A CA 1
ATOM 707 C C . ASN A 1 87 ? 9.531 -13.695 -8.32 1 83.75 87 ASN A C 1
ATOM 709 O O . ASN A 1 87 ? 9.438 -14.93 -8.297 1 83.75 87 ASN A O 1
ATOM 713 N N . ASN A 1 88 ? 8.812 -12.852 -7.695 1 79.06 88 ASN A N 1
ATOM 714 C CA . ASN A 1 88 ? 7.625 -13.414 -7.062 1 79.06 88 ASN A CA 1
ATOM 715 C C . ASN A 1 88 ? 6.461 -13.516 -8.039 1 79.06 88 ASN A C 1
ATOM 717 O O . ASN A 1 88 ? 5.898 -12.5 -8.453 1 79.06 88 ASN A O 1
ATOM 721 N N . GLU A 1 89 ? 6.215 -14.719 -8.352 1 76.69 89 GLU A N 1
ATOM 722 C CA . GLU A 1 89 ? 5.184 -14.984 -9.359 1 76.69 89 GLU A CA 1
ATOM 723 C C . GLU A 1 89 ? 3.854 -14.352 -8.961 1 76.69 89 GLU A C 1
ATOM 725 O O . GLU A 1 89 ? 3.127 -13.836 -9.812 1 76.69 89 GLU A O 1
ATOM 730 N N . GLN A 1 90 ? 3.555 -14.406 -7.668 1 73.44 90 GLN A N 1
ATOM 731 C CA . GLN A 1 90 ? 2.291 -13.859 -7.188 1 73.44 90 GLN A CA 1
ATOM 732 C C . GLN A 1 90 ? 2.229 -12.352 -7.406 1 73.44 90 GLN A C 1
ATOM 734 O O . GLN A 1 90 ? 1.227 -11.828 -7.898 1 73.44 90 GLN A O 1
ATOM 739 N N . LEU A 1 91 ? 3.277 -11.75 -7.051 1 74.75 91 LEU A N 1
ATOM 740 C CA . LEU A 1 91 ? 3.35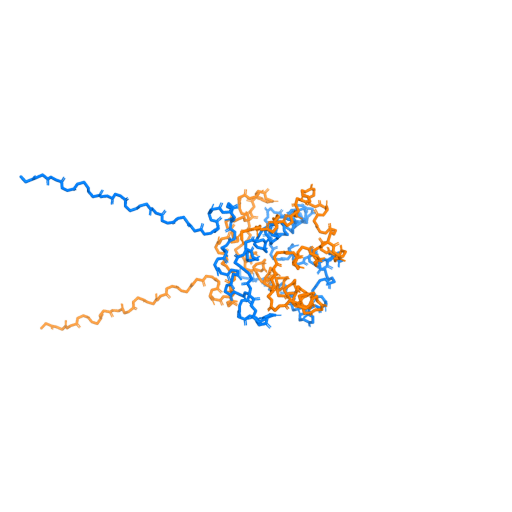4 -10.305 -7.246 1 74.75 91 LEU A CA 1
ATOM 741 C C . LEU A 1 91 ? 3.393 -9.961 -8.734 1 74.75 91 LEU A C 1
ATOM 743 O O . LEU A 1 91 ? 2.705 -9.039 -9.172 1 74.75 91 LEU A O 1
ATOM 747 N N . HIS A 1 92 ? 4.121 -10.773 -9.391 1 75.44 92 HIS A N 1
ATOM 748 C CA . HIS A 1 92 ? 4.301 -10.516 -10.812 1 75.44 92 HIS A CA 1
ATOM 749 C C . HIS A 1 92 ? 2.977 -10.625 -11.562 1 75.44 92 HIS A C 1
ATOM 751 O O . HIS A 1 92 ? 2.678 -9.797 -12.43 1 75.44 92 HIS A O 1
ATOM 757 N N . GLN A 1 93 ? 2.242 -11.555 -11.281 1 74.44 93 GLN A N 1
ATOM 758 C CA . GLN A 1 93 ? 0.966 -11.75 -11.961 1 74.44 93 GLN A CA 1
ATOM 759 C C . GLN A 1 93 ? -0.021 -10.641 -11.602 1 74.44 93 GLN A C 1
ATOM 761 O O . GLN A 1 93 ? -0.836 -10.234 -12.438 1 74.44 93 GLN A O 1
ATOM 766 N N . LEU A 1 94 ? 0.114 -10.234 -10.352 1 70.81 94 LEU A N 1
ATOM 767 C CA . LEU A 1 94 ? -0.754 -9.133 -9.938 1 70.81 94 LEU A CA 1
ATOM 768 C C . LEU A 1 94 ? -0.477 -7.883 -10.766 1 70.81 94 LEU A C 1
ATOM 770 O O . LEU A 1 94 ? -1.403 -7.152 -11.125 1 70.81 94 LEU A O 1
ATOM 774 N N . PHE A 1 95 ? 0.701 -7.707 -11.133 1 69.69 95 PHE A N 1
ATOM 775 C CA . PHE A 1 95 ? 1.106 -6.523 -11.883 1 69.69 95 PHE A CA 1
ATOM 776 C C . PHE A 1 95 ? 0.813 -6.699 -13.367 1 69.69 95 PHE A C 1
ATOM 778 O O . PHE A 1 95 ? 0.539 -5.723 -14.07 1 69.69 95 PHE A O 1
ATOM 785 N N . LYS A 1 96 ? 0.961 -7.836 -13.883 1 65.69 96 LYS A N 1
ATOM 786 C CA . LYS A 1 96 ? 0.679 -8.125 -15.281 1 65.69 96 LYS A CA 1
ATOM 787 C C . LYS A 1 96 ? -0.802 -7.926 -15.602 1 65.69 96 LYS A C 1
ATOM 789 O O . LYS A 1 96 ? -1.155 -7.461 -16.688 1 65.69 96 LYS A O 1
ATOM 794 N N . GLN A 1 97 ? -1.498 -8.391 -14.688 1 59.31 97 GLN A N 1
ATOM 795 C CA . GLN A 1 97 ? -2.936 -8.281 -14.914 1 59.31 97 GLN A CA 1
ATOM 796 C C . GLN A 1 97 ? -3.381 -6.82 -14.938 1 59.31 97 GLN A C 1
ATOM 798 O O . GLN A 1 97 ? -4.379 -6.48 -15.578 1 59.31 97 GLN A O 1
ATOM 803 N N . GLY A 1 98 ? -2.674 -6.004 -14.203 1 56.53 98 GLY A N 1
ATOM 804 C CA . GLY A 1 98 ? -3.109 -4.617 -14.156 1 56.53 98 GLY A CA 1
ATOM 805 C C . GLY A 1 98 ? -2.674 -3.812 -15.367 1 56.53 98 GLY A C 1
ATOM 806 O O . GLY A 1 98 ? -3.1 -2.668 -15.539 1 56.53 98 GLY A O 1
ATOM 807 N N . GLY A 1 99 ? -2.146 -4.484 -16.422 1 50.59 99 GLY A N 1
ATOM 808 C CA . GLY A 1 99 ? -1.808 -3.896 -17.719 1 50.59 99 GLY A CA 1
ATOM 809 C C . GLY A 1 99 ? -0.554 -3.043 -17.672 1 50.59 99 GLY A C 1
ATOM 810 O O . GLY A 1 99 ? 0.021 -2.719 -18.703 1 50.59 99 GLY A O 1
ATOM 811 N N . THR A 1 100 ? -0.245 -2.164 -16.625 1 47.72 100 THR A N 1
ATOM 812 C CA . THR A 1 100 ? 0.88 -1.246 -16.766 1 47.72 100 THR A CA 1
ATOM 813 C C . THR A 1 100 ? 2.078 -1.729 -15.953 1 47.72 100 THR A C 1
ATOM 815 O O . THR A 1 100 ? 1.986 -1.876 -14.734 1 47.72 100 THR A O 1
ATOM 818 N N . SER A 1 101 ? 2.861 -2.674 -16.391 1 45.19 101 SER A N 1
ATOM 819 C CA . SER A 1 101 ? 4.012 -3.344 -15.805 1 45.19 101 SER A CA 1
ATOM 820 C C . SER A 1 101 ? 5.129 -2.354 -15.492 1 45.19 101 SER A C 1
ATOM 822 O O . SER A 1 101 ? 6.25 -2.756 -15.172 1 45.19 101 SER A O 1
ATOM 824 N N . VAL A 1 102 ? 5.059 -1.143 -15.359 1 43.59 102 VAL A N 1
ATOM 825 C CA . VAL A 1 102 ? 6.254 -0.318 -15.516 1 43.59 102 VAL A CA 1
ATOM 826 C C . VAL A 1 102 ? 7.16 -0.481 -14.305 1 43.59 102 VAL A C 1
ATOM 828 O O . VAL A 1 102 ? 8.047 0.342 -14.062 1 43.59 102 VAL A O 1
ATOM 831 N N . PHE A 1 103 ? 7.172 -1.592 -13.414 1 49.47 103 PHE A N 1
ATOM 832 C CA . PHE A 1 103 ? 7.992 -1.201 -12.273 1 49.47 103 PHE A CA 1
ATOM 833 C C . PHE A 1 103 ? 9.469 -1.43 -12.57 1 49.47 103 PHE A C 1
ATOM 835 O O . PHE A 1 103 ? 9.914 -2.572 -12.68 1 49.47 103 PHE A O 1
ATOM 842 N N . GLU A 1 104 ? 10.016 -0.622 -13.469 1 48.53 104 GLU A N 1
ATOM 843 C CA . GLU A 1 104 ? 11.469 -0.66 -13.641 1 48.53 104 GLU A CA 1
ATOM 844 C C . GLU A 1 104 ? 12.18 0.106 -12.531 1 48.53 104 GLU A C 1
ATOM 846 O O . GLU A 1 104 ? 11.773 1.219 -12.18 1 48.53 104 GLU A O 1
ATOM 851 N N . PRO A 1 105 ? 12.914 -0.614 -11.688 1 48.5 105 PRO A N 1
ATOM 852 C CA . PRO A 1 105 ? 13.68 0.131 -10.68 1 48.5 105 PRO A CA 1
ATOM 853 C C . PRO A 1 105 ? 14.406 1.342 -11.273 1 48.5 105 PRO A C 1
ATOM 855 O O . PRO A 1 105 ? 14.742 1.347 -12.461 1 48.5 105 PRO A O 1
ATOM 858 N N . PRO A 1 106 ? 14.219 2.457 -10.531 1 46.31 106 PRO A N 1
ATOM 859 C CA . PRO A 1 106 ? 15.023 3.547 -11.078 1 46.31 106 PRO A CA 1
ATOM 860 C C . PRO A 1 106 ? 16.516 3.197 -11.164 1 46.31 106 PRO A C 1
ATOM 862 O O . PRO A 1 106 ? 17 2.352 -10.406 1 46.31 106 PRO A O 1
ATOM 865 N N . GLU A 1 107 ? 17.078 3.414 -12.336 1 47.53 107 GLU A N 1
ATOM 866 C CA . GLU A 1 107 ? 18.516 3.242 -12.523 1 47.53 107 GLU A CA 1
ATOM 867 C C . GLU A 1 107 ? 19.297 3.748 -11.312 1 47.53 107 GLU A C 1
ATOM 869 O O . GLU A 1 107 ? 18.875 4.691 -10.641 1 47.53 107 GLU A O 1
ATOM 874 N N . PRO A 1 108 ? 20.078 2.879 -10.656 1 43.94 108 PRO A N 1
ATOM 875 C CA . PRO A 1 108 ? 20.922 3.332 -9.555 1 43.94 108 PRO A CA 1
ATOM 876 C C . PRO A 1 108 ? 21.484 4.734 -9.781 1 43.94 108 PRO A C 1
ATOM 878 O O . PRO A 1 108 ? 21.781 5.105 -10.922 1 43.94 108 PRO A O 1
ATOM 881 N N . ASP A 1 109 ? 20.984 5.652 -9.086 1 36.44 109 ASP A N 1
ATOM 882 C CA . ASP A 1 109 ? 21.703 6.906 -9.289 1 36.44 109 ASP A CA 1
ATOM 883 C C . ASP A 1 109 ? 23.219 6.707 -9.094 1 36.44 109 ASP A C 1
ATOM 885 O O . ASP A 1 109 ? 23.656 6.18 -8.07 1 36.44 109 ASP A O 1
ATOM 889 N N . ASP A 1 110 ? 23.922 6.562 -10.133 1 34.78 110 ASP A N 1
ATOM 890 C CA . ASP A 1 110 ? 25.375 6.691 -10.125 1 34.78 110 ASP A CA 1
ATOM 891 C C . ASP A 1 110 ? 25.828 7.938 -9.367 1 34.78 110 ASP A C 1
ATOM 893 O O . ASP A 1 110 ? 27.016 8.25 -9.305 1 34.78 110 ASP A O 1
ATOM 897 N N . ASN A 1 111 ? 25.094 8.695 -8.641 1 30.61 111 ASN A N 1
ATOM 898 C CA . ASN A 1 111 ? 25.938 9.758 -8.094 1 30.61 111 ASN A CA 1
ATOM 899 C C . ASN A 1 111 ? 26.703 9.281 -6.863 1 30.61 111 ASN A C 1
ATOM 901 O O . ASN A 1 111 ? 26.172 8.547 -6.031 1 30.61 111 ASN A O 1
ATOM 905 N N . MET B 1 1 ? 10.398 54.031 3.41 1 47.16 1 MET B N 1
ATOM 906 C CA . MET B 1 1 ? 10.648 52.688 3.939 1 47.16 1 MET B CA 1
ATOM 907 C C . MET B 1 1 ? 10.266 51.625 2.924 1 47.16 1 MET B C 1
ATOM 909 O O . MET B 1 1 ? 9.117 51.562 2.484 1 47.16 1 MET B O 1
ATOM 913 N N . ALA B 1 2 ? 11.219 51.031 2.094 1 63.72 2 ALA B N 1
ATOM 914 C CA . ALA B 1 2 ? 11.055 50.031 1.025 1 63.72 2 ALA B CA 1
ATOM 915 C C . ALA B 1 2 ? 10.398 48.75 1.545 1 63.72 2 ALA B C 1
ATOM 917 O O . ALA B 1 2 ? 10.758 48.25 2.607 1 63.72 2 ALA B O 1
ATOM 918 N N . ARG B 1 3 ? 9.141 48.406 1.257 1 63.97 3 ARG B N 1
ATOM 919 C CA . ARG B 1 3 ? 8.391 47.219 1.57 1 63.97 3 ARG B CA 1
ATOM 920 C C . ARG B 1 3 ? 9.195 45.969 1.239 1 63.97 3 ARG B C 1
ATOM 922 O O . ARG B 1 3 ? 9.672 45.812 0.113 1 63.97 3 ARG B O 1
ATOM 929 N N . LYS B 1 4 ? 10.016 45.375 2.168 1 64.25 4 LYS B N 1
ATOM 930 C CA . LYS B 1 4 ? 10.719 44.094 2.031 1 64.25 4 LYS B CA 1
ATOM 931 C C . LYS B 1 4 ? 9.844 43.062 1.354 1 64.25 4 LYS B C 1
ATOM 933 O O . LYS B 1 4 ? 8.719 42.812 1.793 1 64.25 4 LYS B O 1
ATOM 938 N N . ARG B 1 5 ? 9.906 42.812 0.046 1 65.31 5 ARG B N 1
ATOM 939 C CA . ARG B 1 5 ? 9.258 41.719 -0.688 1 65.31 5 ARG B CA 1
ATOM 940 C C . ARG B 1 5 ? 9.352 40.406 0.079 1 65.31 5 ARG B C 1
ATOM 942 O O . ARG B 1 5 ? 10.453 39.938 0.38 1 65.31 5 ARG B O 1
ATOM 949 N N . GLN B 1 6 ? 8.43 40.125 0.945 1 69.06 6 GLN B N 1
ATOM 950 C CA . GLN B 1 6 ? 8.328 38.844 1.622 1 69.06 6 GLN B CA 1
ATOM 951 C C . GLN B 1 6 ? 8.664 37.688 0.673 1 69.06 6 GLN B C 1
ATOM 953 O O . GLN B 1 6 ? 8.055 37.562 -0.393 1 69.06 6 GLN B O 1
ATOM 958 N N . ARG B 1 7 ? 9.969 37.344 0.53 1 64 7 ARG B N 1
ATOM 959 C CA . ARG B 1 7 ? 10.367 36.188 -0.267 1 64 7 ARG B CA 1
ATOM 960 C C . ARG B 1 7 ? 9.461 35 -0.001 1 64 7 ARG B C 1
ATOM 962 O O . ARG B 1 7 ? 9.258 34.594 1.151 1 64 7 ARG B O 1
ATOM 969 N N . ARG B 1 8 ? 8.469 34.812 -0.859 1 68.88 8 ARG B N 1
ATOM 970 C CA . ARG B 1 8 ? 7.551 33.688 -0.754 1 68.88 8 ARG B CA 1
ATOM 971 C C . ARG B 1 8 ? 8.312 32.375 -0.54 1 68.88 8 ARG B C 1
ATOM 973 O O . ARG B 1 8 ? 9.25 32.094 -1.276 1 68.88 8 ARG B O 1
ATOM 980 N N . ARG B 1 9 ? 8.367 31.875 0.673 1 67.94 9 ARG B N 1
ATOM 981 C CA . ARG B 1 9 ? 8.992 30.594 1.001 1 67.94 9 ARG B CA 1
ATOM 982 C C . ARG B 1 9 ? 8.516 29.5 0.057 1 67.94 9 ARG B C 1
ATOM 984 O O . ARG B 1 9 ? 7.316 29.328 -0.15 1 67.94 9 ARG B O 1
ATOM 991 N N . ARG B 1 10 ? 9.344 29.188 -0.863 1 68.44 10 ARG B N 1
ATOM 992 C CA . ARG B 1 10 ? 9.031 28.078 -1.755 1 68.44 10 ARG B CA 1
ATOM 993 C C . ARG B 1 10 ? 8.609 26.844 -0.965 1 68.44 10 ARG B C 1
ATOM 995 O O . ARG B 1 10 ? 9.219 26.516 0.056 1 68.44 10 ARG B O 1
ATOM 1002 N N . ARG B 1 11 ? 7.344 26.547 -0.955 1 71.25 11 ARG B N 1
ATOM 1003 C CA . ARG B 1 11 ? 6.793 25.375 -0.279 1 71.25 11 ARG B CA 1
ATOM 1004 C C . ARG B 1 11 ? 7.605 24.125 -0.601 1 71.25 11 ARG B C 1
ATOM 1006 O O . ARG B 1 11 ? 7.914 23.859 -1.766 1 71.25 11 ARG B O 1
ATOM 1013 N N . LYS B 1 12 ? 8.297 23.672 0.359 1 84.69 12 LYS B N 1
ATOM 1014 C CA . LYS B 1 12 ? 9.047 22.422 0.199 1 84.69 12 LYS B CA 1
ATOM 1015 C C . LYS B 1 12 ? 8.156 21.312 -0.343 1 84.69 12 LYS B C 1
ATOM 1017 O O . LYS B 1 12 ? 7.059 21.078 0.169 1 84.69 12 LYS B O 1
ATOM 1022 N N . VAL B 1 13 ? 8.422 20.906 -1.459 1 89.94 13 VAL B N 1
ATOM 1023 C CA . VAL B 1 13 ? 7.719 19.781 -2.082 1 89.94 13 VAL B CA 1
ATOM 1024 C C . VAL B 1 13 ? 8.109 18.484 -1.389 1 89.94 13 VAL B C 1
ATOM 1026 O O . VAL B 1 13 ? 9.281 18.25 -1.087 1 89.94 13 VAL B O 1
ATOM 1029 N N . THR B 1 14 ? 7.098 17.688 -0.92 1 89.56 14 THR B N 1
ATOM 1030 C CA . THR B 1 14 ? 7.355 16.406 -0.27 1 89.56 14 THR B CA 1
ATOM 1031 C C . THR B 1 14 ? 7.91 15.391 -1.267 1 89.56 14 THR B C 1
ATOM 1033 O O . THR B 1 14 ? 7.793 15.578 -2.479 1 89.56 14 THR B O 1
ATOM 1036 N N . ARG B 1 15 ? 8.617 14.391 -0.777 1 91.25 15 ARG B N 1
ATOM 1037 C CA . ARG B 1 15 ? 9.133 13.32 -1.619 1 91.25 15 ARG B CA 1
ATOM 1038 C C . ARG B 1 15 ? 8.016 12.68 -2.441 1 91.25 15 ARG B C 1
ATOM 1040 O O . ARG B 1 15 ? 8.211 12.352 -3.611 1 91.25 15 ARG B O 1
ATOM 1047 N N . SER B 1 16 ? 6.801 12.477 -1.818 1 91.94 16 SER B N 1
ATOM 1048 C CA . SER B 1 16 ? 5.656 11.922 -2.531 1 91.94 16 SER B CA 1
ATOM 1049 C C . SER B 1 16 ? 5.238 12.828 -3.688 1 91.94 16 SER B C 1
ATOM 1051 O O . SER B 1 16 ? 4.98 12.344 -4.793 1 91.94 16 SER B O 1
ATOM 1053 N N . GLN B 1 17 ? 5.191 14.07 -3.445 1 91.94 17 GLN B N 1
ATOM 1054 C CA . GLN B 1 17 ? 4.801 15.039 -4.469 1 91.94 17 GLN B CA 1
ATOM 1055 C C . GLN B 1 17 ? 5.816 15.07 -5.609 1 91.94 17 GLN B C 1
ATOM 1057 O O . GLN B 1 17 ? 5.438 15.062 -6.781 1 91.94 17 GLN B O 1
ATOM 1062 N N . ARG B 1 18 ? 7.066 15.07 -5.223 1 91.5 18 ARG B N 1
ATOM 1063 C CA . ARG B 1 18 ? 8.125 15.07 -6.23 1 91.5 18 ARG B CA 1
ATOM 1064 C C . ARG B 1 18 ? 8.062 13.82 -7.094 1 91.5 18 ARG B C 1
ATOM 1066 O O . ARG B 1 18 ? 8.32 13.875 -8.297 1 91.5 18 ARG B O 1
ATOM 1073 N N . ALA B 1 19 ? 7.703 12.742 -6.477 1 92.44 19 ALA B N 1
ATOM 1074 C CA . ALA B 1 19 ? 7.637 11.461 -7.18 1 92.44 19 ALA B CA 1
ATOM 1075 C C . ALA B 1 19 ? 6.25 11.234 -7.777 1 92.44 19 ALA B C 1
ATOM 1077 O O . ALA B 1 19 ? 6.004 10.219 -8.422 1 92.44 19 ALA B O 1
ATOM 1078 N N . GLU B 1 20 ? 5.273 12.156 -7.531 1 90.88 20 GLU B N 1
ATOM 1079 C CA . GLU B 1 20 ? 3.904 12.07 -8.031 1 90.88 20 GLU B CA 1
ATOM 1080 C C . GLU B 1 20 ? 3.201 10.828 -7.488 1 90.88 20 GLU B C 1
ATOM 1082 O O . GLU B 1 20 ? 2.545 10.102 -8.242 1 90.88 20 GLU B O 1
ATOM 1087 N N . LEU B 1 21 ? 3.484 10.672 -6.293 1 89 21 LEU B N 1
ATOM 1088 C CA . LEU B 1 21 ? 2.875 9.539 -5.602 1 89 21 LEU B CA 1
ATOM 1089 C C . LEU B 1 21 ? 1.749 10 -4.684 1 89 21 LEU B C 1
ATOM 1091 O O . LEU B 1 21 ? 1.839 11.07 -4.074 1 89 21 LEU B O 1
ATOM 1095 N N . GLN B 1 22 ? 0.726 9.219 -4.676 1 86.69 22 GLN B N 1
ATOM 1096 C CA . GLN B 1 22 ? -0.398 9.484 -3.783 1 86.69 22 GLN B CA 1
ATOM 1097 C C . GLN B 1 22 ? -0.097 9.016 -2.363 1 86.69 22 GLN B C 1
ATOM 1099 O O . GLN B 1 22 ? -0.496 9.664 -1.392 1 86.69 22 GLN B O 1
ATOM 1104 N N . PHE B 1 23 ? 0.642 7.879 -2.307 1 87.88 23 PHE B N 1
ATOM 1105 C CA . PHE B 1 23 ? 1.01 7.363 -0.994 1 87.88 23 PHE B CA 1
ATOM 1106 C C . PHE B 1 23 ? 2.109 8.211 -0.366 1 87.88 23 PHE B C 1
ATOM 1108 O O . PHE B 1 23 ? 3.047 8.625 -1.052 1 87.88 23 PHE B O 1
ATOM 1115 N N . PRO B 1 24 ? 2.01 8.406 0.892 1 87.25 24 PRO B N 1
ATOM 1116 C CA . PRO B 1 24 ? 3.049 9.188 1.566 1 87.25 24 PRO B CA 1
ATOM 1117 C C . PRO B 1 24 ? 4.363 8.422 1.715 1 87.25 24 PRO B C 1
ATOM 1119 O O . PRO B 1 24 ? 4.426 7.441 2.461 1 87.25 24 PRO B O 1
ATOM 1122 N N . VAL B 1 25 ? 5.348 8.914 1.12 1 91.88 25 VAL B N 1
ATOM 1123 C CA . VAL B 1 25 ? 6.648 8.25 1.126 1 91.88 25 VAL B CA 1
ATOM 1124 C C . VAL B 1 25 ? 7.23 8.273 2.537 1 91.88 25 VAL B C 1
ATOM 1126 O O . VAL B 1 25 ? 7.844 7.293 2.977 1 91.88 25 VAL B O 1
ATOM 1129 N N . SER B 1 26 ? 7.043 9.359 3.234 1 90.69 26 SER B N 1
ATOM 1130 C CA . SER B 1 26 ? 7.613 9.492 4.57 1 90.69 26 SER B CA 1
ATOM 1131 C C . SER B 1 26 ? 7.055 8.43 5.512 1 90.69 26 SER B C 1
ATOM 1133 O O . SER B 1 26 ? 7.789 7.875 6.336 1 90.69 26 SER B O 1
ATOM 1135 N N . ARG B 1 27 ? 5.82 8.195 5.383 1 83.94 27 ARG B N 1
ATOM 1136 C CA . ARG B 1 27 ? 5.207 7.188 6.238 1 83.94 27 ARG B CA 1
ATOM 1137 C C . ARG B 1 27 ? 5.664 5.785 5.844 1 83.94 27 ARG B C 1
ATOM 1139 O O . ARG B 1 27 ? 5.902 4.941 6.711 1 83.94 27 ARG B O 1
ATOM 1146 N N . VAL B 1 28 ? 5.754 5.555 4.523 1 87.25 28 VAL B N 1
ATOM 1147 C CA . VAL B 1 28 ? 6.285 4.285 4.047 1 87.25 28 VAL B CA 1
ATOM 1148 C C . VAL B 1 28 ? 7.707 4.09 4.57 1 87.25 28 VAL B C 1
ATOM 1150 O O . VAL B 1 28 ? 8.055 3.008 5.051 1 87.25 28 VAL B O 1
ATOM 1153 N N . ASP B 1 29 ? 8.438 5.148 4.539 1 90.25 29 ASP B N 1
ATOM 1154 C CA . ASP B 1 29 ? 9.812 5.129 5.043 1 90.25 29 ASP B CA 1
ATOM 1155 C C . ASP B 1 29 ? 9.844 4.766 6.527 1 90.25 29 ASP B C 1
ATOM 1157 O O . ASP B 1 29 ? 10.617 3.9 6.941 1 90.25 29 ASP B O 1
ATOM 1161 N N . ARG B 1 30 ? 9.031 5.395 7.238 1 87.12 30 ARG B N 1
ATOM 1162 C CA . ARG B 1 30 ? 8.969 5.133 8.672 1 87.12 30 ARG B CA 1
ATOM 1163 C C . ARG B 1 30 ? 8.578 3.686 8.953 1 87.12 30 ARG B C 1
ATOM 1165 O O . ARG B 1 30 ? 9.18 3.029 9.805 1 87.12 30 ARG B O 1
ATOM 1172 N N . PHE B 1 31 ? 7.574 3.26 8.25 1 80.56 31 PHE B N 1
ATOM 1173 C CA . PHE B 1 31 ? 7.121 1.881 8.375 1 80.56 31 PHE B CA 1
ATOM 1174 C C . PHE B 1 31 ? 8.266 0.908 8.109 1 80.56 31 PHE B C 1
ATOM 1176 O O . PHE B 1 31 ? 8.438 -0.066 8.844 1 80.56 31 PHE B O 1
ATOM 1183 N N . LEU B 1 32 ? 9.008 1.211 7.105 1 80.69 32 LEU B N 1
ATOM 1184 C CA . LEU B 1 32 ? 10.109 0.346 6.699 1 80.69 32 LEU B CA 1
ATOM 1185 C C . LEU B 1 32 ? 11.188 0.299 7.773 1 80.69 32 LEU B C 1
ATOM 1187 O O . LEU B 1 32 ? 11.758 -0.761 8.039 1 80.69 32 LEU B O 1
ATOM 1191 N N . ARG B 1 33 ? 11.383 1.381 8.359 1 85.19 33 ARG B N 1
ATOM 1192 C CA . ARG B 1 33 ? 12.445 1.475 9.352 1 85.19 33 ARG B CA 1
ATOM 1193 C C . ARG B 1 33 ? 12.016 0.844 10.672 1 85.19 33 ARG B C 1
ATOM 1195 O O . ARG B 1 33 ? 12.828 0.229 11.367 1 85.19 33 ARG B O 1
ATOM 1202 N N . GLU B 1 34 ? 10.727 0.873 10.898 1 86.31 34 GLU B N 1
ATOM 1203 C CA . GLU B 1 34 ? 10.211 0.351 12.164 1 86.31 34 GLU B CA 1
ATOM 1204 C C . GLU B 1 34 ? 10.109 -1.171 12.133 1 86.31 34 GLU B C 1
ATOM 1206 O O . GLU B 1 34 ? 10.156 -1.826 1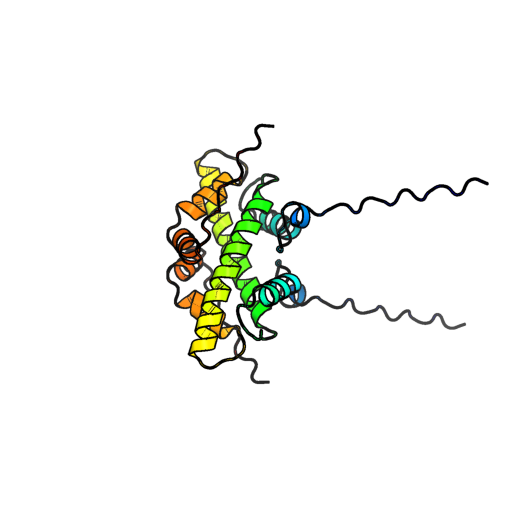3.172 1 86.31 34 GLU B O 1
ATOM 1211 N N . GLY B 1 35 ? 9.93 -1.791 11.039 1 82.69 35 GLY B N 1
ATOM 1212 C CA . GLY B 1 35 ? 9.773 -3.229 10.891 1 82.69 35 GLY B CA 1
ATOM 1213 C C . GLY B 1 35 ? 11.078 -3.99 11.039 1 82.69 35 GLY B C 1
ATOM 1214 O O . GLY B 1 35 ? 11.07 -5.203 11.258 1 82.69 35 GLY B O 1
ATOM 1215 N N . ASN B 1 36 ? 12.211 -3.316 10.953 1 83 36 ASN B N 1
ATOM 1216 C CA . ASN B 1 36 ? 13.531 -3.918 11.109 1 83 36 ASN B CA 1
ATOM 1217 C C . ASN B 1 36 ? 13.766 -5.035 10.094 1 83 36 ASN B C 1
ATOM 1219 O O . ASN B 1 36 ? 14.203 -6.125 10.461 1 83 36 ASN B O 1
ATOM 1223 N N . TYR B 1 37 ? 13.383 -4.766 8.914 1 81.88 37 TYR B N 1
ATOM 1224 C CA . TYR B 1 37 ? 13.57 -5.738 7.844 1 81.88 37 TYR B CA 1
ATOM 1225 C C . TYR B 1 37 ? 15.023 -5.773 7.387 1 81.88 37 TYR B C 1
ATOM 1227 O O . TYR B 1 37 ? 15.484 -6.762 6.809 1 81.88 37 TYR B O 1
ATOM 1235 N N . SER B 1 38 ? 15.719 -4.633 7.551 1 81.06 38 SER B N 1
ATOM 1236 C CA . SER B 1 38 ? 17.141 -4.434 7.273 1 81.06 38 SER B CA 1
ATOM 1237 C C . SE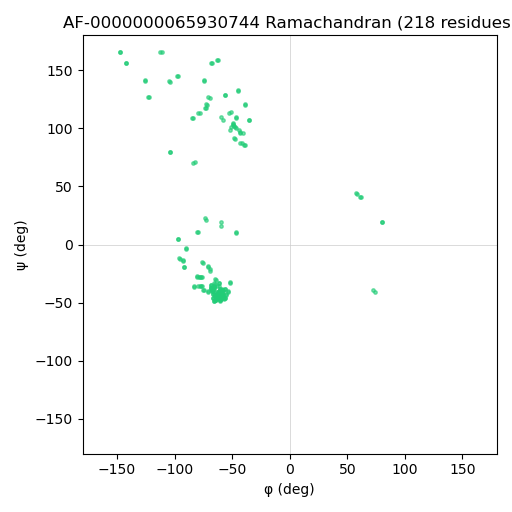R B 1 38 ? 17.75 -3.424 8.234 1 81.06 38 SER B C 1
ATOM 1239 O O . SER B 1 38 ? 17.031 -2.703 8.93 1 81.06 38 SER B O 1
ATOM 1241 N N . ARG B 1 39 ? 19.016 -3.506 8.156 1 77.44 39 ARG B N 1
ATOM 1242 C CA . ARG B 1 39 ? 19.719 -2.557 9.023 1 77.44 39 ARG B CA 1
ATOM 1243 C C . ARG B 1 39 ? 19.516 -1.126 8.531 1 77.44 39 ARG B C 1
ATOM 1245 O O . ARG B 1 39 ? 19.375 -0.204 9.336 1 77.44 39 ARG B O 1
ATOM 1252 N N . ARG B 1 40 ? 19.5 -1.033 7.137 1 88 40 ARG B N 1
ATOM 1253 C CA . ARG B 1 40 ? 19.375 0.296 6.547 1 88 40 ARG B CA 1
ATOM 1254 C C . ARG B 1 40 ? 18.5 0.263 5.297 1 88 40 ARG B C 1
ATOM 1256 O O . ARG B 1 40 ? 18.219 -0.81 4.762 1 88 40 ARG B O 1
ATOM 1263 N N . LEU B 1 41 ? 17.969 1.427 5.035 1 90.88 41 LEU B N 1
ATOM 1264 C CA . LEU B 1 41 ? 17.156 1.638 3.838 1 90.88 41 LEU B CA 1
ATOM 1265 C C . LEU B 1 41 ? 17.734 2.766 2.986 1 90.88 41 LEU B C 1
ATOM 1267 O O . LEU B 1 41 ? 18.125 3.812 3.512 1 90.88 41 LEU B O 1
ATOM 1271 N N . SER B 1 42 ? 17.922 2.391 1.73 1 92.38 42 SER B N 1
ATOM 1272 C CA . SER B 1 42 ? 18.312 3.482 0.845 1 92.38 42 SER B CA 1
ATOM 1273 C C . SER B 1 42 ? 17.219 4.543 0.755 1 92.38 42 SER B C 1
ATOM 1275 O O . SER B 1 42 ? 16.031 4.238 0.945 1 92.38 42 SER B O 1
ATOM 1277 N N . SER B 1 43 ? 17.641 5.758 0.34 1 91.75 43 SER B N 1
ATOM 1278 C CA . SER B 1 43 ? 16.719 6.887 0.308 1 91.75 43 SER B CA 1
ATOM 1279 C C . SER B 1 43 ? 15.672 6.707 -0.784 1 91.75 43 SER B C 1
ATOM 1281 O O . SER B 1 43 ? 14.578 7.277 -0.703 1 91.75 43 SER B O 1
ATOM 1283 N N . SER B 1 44 ? 15.969 5.906 -1.787 1 93.44 44 SER B N 1
ATOM 1284 C CA . SER B 1 44 ? 15.062 5.766 -2.918 1 93.44 44 SER B CA 1
ATOM 1285 C C . SER B 1 44 ? 14.141 4.562 -2.742 1 93.44 44 SER B C 1
ATOM 1287 O O . SER B 1 44 ? 13.133 4.438 -3.443 1 93.44 44 SER B O 1
ATOM 1289 N N . ALA B 1 45 ? 14.461 3.734 -1.797 1 93.06 45 ALA B N 1
ATOM 1290 C CA . ALA B 1 45 ? 13.711 2.496 -1.619 1 93.06 45 ALA B CA 1
ATOM 1291 C C . ALA B 1 45 ? 12.266 2.785 -1.221 1 93.06 45 ALA B C 1
ATOM 1293 O O . ALA B 1 45 ? 11.336 2.234 -1.81 1 93.06 45 ALA B O 1
ATOM 1294 N N . PRO B 1 46 ? 12.086 3.701 -0.335 1 93.25 46 PRO B N 1
ATOM 1295 C CA . PRO B 1 46 ? 10.695 3.986 0.036 1 93.25 46 PRO B CA 1
ATOM 1296 C C . PRO B 1 46 ? 9.883 4.57 -1.119 1 93.25 46 PRO B C 1
ATOM 1298 O O . PRO B 1 46 ? 8.68 4.309 -1.229 1 93.25 46 PRO B O 1
ATOM 1301 N N . VAL B 1 47 ? 10.492 5.328 -1.947 1 93 47 VAL B N 1
ATOM 1302 C CA . VAL B 1 47 ? 9.805 5.902 -3.1 1 93 47 VAL B CA 1
ATOM 1303 C C . VAL B 1 47 ? 9.367 4.785 -4.051 1 93 47 VAL B C 1
ATOM 1305 O O . VAL B 1 47 ? 8.219 4.75 -4.488 1 93 47 VAL B O 1
ATOM 1308 N N . PHE B 1 48 ? 10.312 3.92 -4.309 1 92.31 48 PHE B N 1
ATOM 1309 C CA . PHE B 1 48 ? 10.023 2.809 -5.207 1 92.31 48 PHE B CA 1
ATOM 1310 C C . PHE B 1 48 ? 8.914 1.93 -4.641 1 92.31 48 PHE B C 1
ATOM 1312 O O . PHE B 1 48 ? 7.984 1.553 -5.359 1 92.31 48 PHE B O 1
ATOM 1319 N N . LEU B 1 49 ? 9 1.632 -3.391 1 92.06 49 LEU B N 1
ATOM 1320 C CA . LEU B 1 49 ? 8 0.794 -2.74 1 92.06 49 LEU B CA 1
ATOM 1321 C C . LEU B 1 49 ? 6.629 1.457 -2.777 1 92.06 49 LEU B C 1
ATOM 1323 O O . LEU B 1 49 ? 5.621 0.79 -3.012 1 92.06 49 LEU B O 1
ATOM 1327 N N . ALA B 1 50 ? 6.633 2.736 -2.51 1 91.5 50 ALA B N 1
ATOM 1328 C CA . ALA B 1 50 ? 5.367 3.467 -2.578 1 91.5 50 ALA B CA 1
ATOM 1329 C C . ALA B 1 50 ? 4.738 3.344 -3.963 1 91.5 50 ALA B C 1
ATOM 1331 O O . ALA B 1 50 ? 3.52 3.205 -4.086 1 91.5 50 ALA B O 1
ATOM 1332 N N . GLY B 1 51 ? 5.547 3.41 -4.996 1 89.94 51 GLY B N 1
ATOM 1333 C CA . GLY B 1 51 ? 5.047 3.193 -6.344 1 89.94 51 GLY B CA 1
ATOM 1334 C C . GLY B 1 51 ? 4.48 1.801 -6.555 1 89.94 51 GLY B C 1
ATOM 1335 O O . GLY B 1 51 ? 3.412 1.642 -7.145 1 89.94 51 GLY B O 1
ATOM 1336 N N . VAL B 1 52 ? 5.125 0.832 -6.027 1 89.44 52 VAL B N 1
ATOM 1337 C CA . VAL B 1 52 ? 4.688 -0.556 -6.121 1 89.44 52 VAL B CA 1
ATOM 1338 C C . VAL B 1 52 ? 3.332 -0.716 -5.434 1 89.44 52 VAL B C 1
ATOM 1340 O O . VAL B 1 52 ? 2.41 -1.315 -5.996 1 89.44 52 VAL B O 1
ATOM 1343 N N . LEU B 1 53 ? 3.207 -0.115 -4.316 1 90.12 53 LEU B N 1
ATOM 1344 C CA . LEU B 1 53 ? 1.978 -0.223 -3.539 1 90.12 53 LEU B CA 1
ATOM 1345 C C . LEU B 1 53 ? 0.823 0.479 -4.246 1 90.12 53 LEU B C 1
ATOM 1347 O O . LEU B 1 53 ? -0.322 0.025 -4.176 1 90.12 53 LEU B O 1
ATOM 1351 N N . GLU B 1 54 ? 1.142 1.625 -4.879 1 88.56 54 GLU B N 1
ATOM 1352 C CA . GLU B 1 54 ? 0.108 2.309 -5.648 1 88.56 54 GLU B CA 1
ATOM 1353 C C . GLU B 1 54 ? -0.417 1.425 -6.777 1 88.56 54 GLU B C 1
ATOM 1355 O O . GLU B 1 54 ? -1.628 1.341 -6.992 1 88.56 54 GLU B O 1
ATOM 1360 N N . TYR B 1 55 ? 0.446 0.782 -7.387 1 86.5 55 TYR B N 1
ATOM 1361 C CA . TYR B 1 55 ? 0.045 -0.104 -8.477 1 86.5 55 TYR B CA 1
ATOM 1362 C C . TYR B 1 55 ? -0.78 -1.272 -7.949 1 86.5 55 TYR B C 1
ATOM 1364 O O . TYR B 1 55 ? -1.831 -1.599 -8.508 1 86.5 55 TYR B O 1
ATOM 1372 N N . LEU B 1 56 ? -0.351 -1.894 -6.902 1 85.88 56 LEU B N 1
ATOM 1373 C CA . LEU B 1 56 ? -1.076 -3.008 -6.305 1 85.88 56 LEU B CA 1
ATOM 1374 C C . LEU B 1 56 ? -2.471 -2.576 -5.863 1 85.88 56 LEU B C 1
ATOM 1376 O O . LEU B 1 56 ? -3.445 -3.307 -6.066 1 85.88 56 LEU B O 1
ATOM 1380 N N . THR B 1 57 ? -2.533 -1.442 -5.281 1 89.94 57 THR B N 1
ATOM 1381 C CA . THR B 1 57 ? -3.812 -0.91 -4.824 1 89.94 57 THR B CA 1
ATOM 1382 C C . THR B 1 57 ? -4.777 -0.739 -5.996 1 89.94 57 THR B C 1
ATOM 1384 O O . THR B 1 57 ? -5.949 -1.108 -5.902 1 89.94 57 THR B O 1
ATOM 1387 N N . SER B 1 58 ? -4.25 -0.146 -7.027 1 87.5 58 SER B N 1
ATOM 1388 C CA . SER B 1 58 ? -5.09 0.053 -8.211 1 87.5 58 SER B CA 1
ATOM 1389 C C . SER B 1 58 ? -5.621 -1.273 -8.734 1 87.5 58 SER B C 1
ATOM 1391 O O . SER B 1 58 ? -6.797 -1.378 -9.094 1 87.5 58 SER B O 1
ATOM 1393 N N . ASN B 1 59 ? -4.766 -2.23 -8.75 1 85.56 59 ASN B N 1
ATOM 1394 C CA . ASN B 1 59 ? -5.172 -3.543 -9.242 1 85.56 59 ASN B CA 1
ATOM 1395 C C . ASN B 1 59 ? -6.223 -4.18 -8.336 1 85.56 59 ASN B C 1
ATOM 1397 O O . ASN B 1 59 ? -7.23 -4.695 -8.82 1 85.56 59 ASN B O 1
ATOM 1401 N N . ILE B 1 60 ? -6.004 -4.191 -7.055 1 87.44 60 ILE B N 1
ATOM 1402 C CA . ILE B 1 60 ? -6.938 -4.762 -6.094 1 87.44 60 ILE B CA 1
ATOM 1403 C C . ILE B 1 60 ? -8.289 -4.066 -6.207 1 87.44 60 ILE B C 1
ATOM 1405 O O . ILE B 1 60 ? -9.336 -4.723 -6.199 1 87.44 60 ILE B O 1
ATOM 1409 N N . LEU B 1 61 ? -8.258 -2.789 -6.406 1 90.06 61 LEU B N 1
ATOM 1410 C CA . LEU B 1 61 ? -9.5 -2.031 -6.445 1 90.06 61 LEU B CA 1
ATOM 1411 C C . LEU B 1 61 ? -10.25 -2.273 -7.754 1 90.06 61 LEU B C 1
ATOM 1413 O O . LEU B 1 61 ? -11.477 -2.277 -7.777 1 90.06 61 LEU B O 1
ATOM 1417 N N . GLU B 1 62 ? -9.516 -2.355 -8.789 1 88.75 62 GLU B N 1
ATOM 1418 C CA . GLU B 1 62 ? -10.148 -2.695 -10.055 1 88.75 62 GLU B CA 1
ATOM 1419 C C . GLU B 1 62 ? -10.891 -4.027 -9.961 1 88.75 62 GLU B C 1
ATOM 1421 O O . GLU B 1 62 ? -12.047 -4.129 -10.375 1 88.75 62 GLU B O 1
ATOM 1426 N N . LEU B 1 63 ? -10.242 -4.992 -9.414 1 87.69 63 LEU B N 1
ATOM 1427 C CA . LEU B 1 63 ? -10.859 -6.305 -9.242 1 87.69 63 LEU B CA 1
ATOM 1428 C C . LEU B 1 63 ? -12.016 -6.23 -8.25 1 87.69 63 LEU B C 1
ATOM 1430 O O . LEU B 1 63 ? -13.07 -6.836 -8.469 1 87.69 63 LEU B O 1
ATOM 1434 N N . ALA B 1 64 ? -11.82 -5.52 -7.164 1 91.75 64 ALA B N 1
ATOM 1435 C CA . ALA B 1 64 ? -12.883 -5.352 -6.172 1 91.75 64 ALA B CA 1
ATOM 1436 C C . ALA B 1 64 ? -14.102 -4.664 -6.777 1 91.75 64 ALA B C 1
ATOM 1438 O O . ALA B 1 64 ? -15.242 -4.98 -6.426 1 91.75 64 ALA B O 1
ATOM 1439 N N . GLY B 1 65 ? -13.812 -3.695 -7.645 1 91.62 65 GLY B N 1
ATOM 1440 C CA . GLY B 1 65 ? -14.898 -3.049 -8.359 1 91.62 65 GLY B CA 1
ATOM 1441 C C . GLY B 1 65 ? -15.695 -4.008 -9.227 1 91.62 65 GLY B C 1
ATOM 1442 O O . GLY B 1 65 ? -16.922 -3.92 -9.297 1 91.62 65 GLY B O 1
ATOM 1443 N N . GLU B 1 66 ? -14.984 -4.867 -9.914 1 90.81 66 GLU B N 1
ATOM 1444 C CA . GLU B 1 66 ? -15.641 -5.887 -10.727 1 90.81 66 GLU B CA 1
ATOM 1445 C C . GLU B 1 66 ? -16.5 -6.809 -9.859 1 90.81 66 GLU B C 1
ATOM 1447 O O . GLU B 1 66 ? -17.609 -7.16 -10.234 1 90.81 66 GLU B O 1
ATOM 1452 N N . VAL B 1 67 ? -15.906 -7.242 -8.727 1 91.88 67 VAL B N 1
ATOM 1453 C CA . VAL B 1 67 ? -16.656 -8.078 -7.797 1 91.88 67 VAL B CA 1
ATOM 1454 C C . VAL B 1 67 ? -17.906 -7.348 -7.328 1 91.88 67 VAL B C 1
ATOM 1456 O O . VAL B 1 67 ? -19 -7.926 -7.297 1 91.88 67 VAL B O 1
ATOM 1459 N N . ALA B 1 68 ? -17.797 -6.086 -6.969 1 93.44 68 ALA B N 1
ATOM 1460 C CA . ALA B 1 68 ? -18.938 -5.285 -6.543 1 93.44 68 ALA B CA 1
ATOM 1461 C C . ALA B 1 68 ? -20 -5.211 -7.641 1 93.44 68 ALA B C 1
ATOM 1463 O O . ALA B 1 68 ? -21.188 -5.414 -7.383 1 93.44 68 ALA B O 1
ATOM 1464 N N . HIS B 1 69 ? -19.562 -5.012 -8.797 1 92.56 69 HIS B N 1
ATOM 1465 C CA . HIS B 1 69 ? -20.469 -4.891 -9.938 1 92.56 69 HIS B CA 1
ATOM 1466 C C . HIS B 1 69 ? -21.219 -6.195 -10.188 1 92.56 69 HIS B C 1
ATOM 1468 O O . HIS B 1 69 ? -22.438 -6.191 -10.367 1 92.56 69 HIS B O 1
ATOM 1474 N N . THR B 1 70 ? -20.5 -7.23 -10.188 1 93.69 70 THR B N 1
ATOM 1475 C CA . THR B 1 70 ? -21.094 -8.523 -10.523 1 93.69 70 THR B CA 1
ATOM 1476 C C . THR B 1 70 ? -22.016 -9 -9.406 1 93.69 70 THR B C 1
ATOM 1478 O O . THR B 1 70 ? -22.89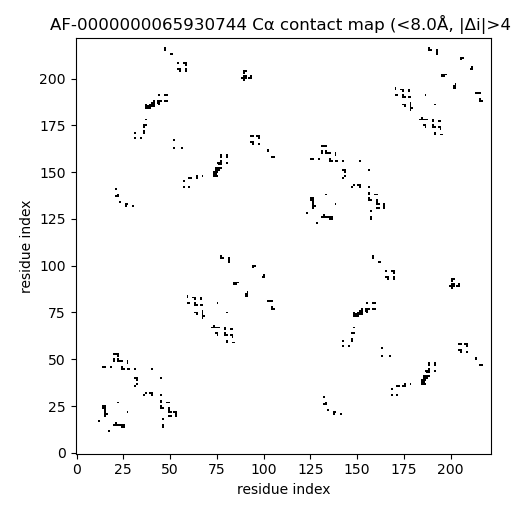1 -9.836 -9.641 1 93.69 70 THR B O 1
ATOM 1481 N N . THR B 1 71 ? -21.875 -8.461 -8.211 1 92.38 71 THR B N 1
ATOM 1482 C CA . THR B 1 71 ? -22.734 -8.844 -7.098 1 92.38 71 THR B CA 1
ATOM 1483 C C . THR B 1 71 ? -23.891 -7.848 -6.938 1 92.38 71 THR B C 1
ATOM 1485 O O . THR B 1 71 ? -24.641 -7.91 -5.961 1 92.38 71 THR B O 1
ATOM 1488 N N . GLY B 1 72 ? -23.984 -6.906 -7.832 1 90.69 72 GLY B N 1
ATOM 1489 C CA . GLY B 1 72 ? -25.094 -5.973 -7.859 1 90.69 72 GLY B CA 1
ATOM 1490 C C . GLY B 1 72 ? -24.953 -4.848 -6.848 1 90.69 72 GLY B C 1
ATOM 1491 O O . GLY B 1 72 ? -25.953 -4.262 -6.426 1 90.69 72 GLY B O 1
ATOM 1492 N N . ARG B 1 73 ? -23.672 -4.652 -6.402 1 88.44 73 ARG B N 1
ATOM 1493 C CA . ARG B 1 73 ? -23.422 -3.574 -5.453 1 88.44 73 ARG B CA 1
ATOM 1494 C C . ARG B 1 73 ? -22.906 -2.328 -6.16 1 88.44 73 ARG B C 1
ATOM 1496 O O . ARG B 1 73 ? -22.219 -2.428 -7.176 1 88.44 73 ARG B O 1
ATOM 1503 N N . LYS B 1 74 ? -23.312 -1.202 -5.629 1 88.88 74 LYS B N 1
ATOM 1504 C CA . LYS B 1 74 ? -22.906 0.062 -6.23 1 88.88 74 LYS B CA 1
ATOM 1505 C C . LYS B 1 74 ? -21.641 0.599 -5.57 1 88.88 74 LYS B C 1
ATOM 1507 O O . LYS B 1 74 ? -21.016 1.532 -6.082 1 88.88 74 LYS B O 1
ATOM 1512 N N . ARG B 1 75 ? -21.328 -0.069 -4.371 1 92.69 75 ARG B N 1
ATOM 1513 C CA . ARG B 1 75 ? -20.156 0.408 -3.641 1 92.69 75 ARG B CA 1
ATOM 1514 C C . ARG B 1 75 ? -19.188 -0.732 -3.365 1 92.69 75 ARG B C 1
ATOM 1516 O O . ARG B 1 75 ? -19.594 -1.863 -3.107 1 92.69 75 ARG B O 1
ATOM 1523 N N . ILE B 1 76 ? -17.875 -0.359 -3.486 1 93.69 76 ILE B N 1
ATOM 1524 C CA . ILE B 1 76 ? -16.875 -1.302 -3.012 1 93.69 76 ILE B CA 1
ATOM 1525 C C . ILE B 1 76 ? -16.875 -1.334 -1.485 1 93.69 76 ILE B C 1
ATOM 1527 O O . ILE B 1 76 ? -16.734 -0.294 -0.836 1 93.69 76 ILE B O 1
ATOM 1531 N N . ALA B 1 77 ? -17.109 -2.469 -0.917 1 94.38 77 ALA B N 1
ATOM 1532 C CA . ALA B 1 77 ? -17.062 -2.723 0.521 1 94.38 77 ALA B CA 1
ATOM 1533 C C . ALA B 1 77 ? -15.906 -3.648 0.877 1 94.38 77 ALA B C 1
ATOM 1535 O O . ALA B 1 77 ? -15.281 -4.242 -0.006 1 94.38 77 ALA B O 1
ATOM 1536 N N . PRO B 1 78 ? -15.602 -3.684 2.256 1 93.38 78 PRO B N 1
ATOM 1537 C CA . PRO B 1 78 ? -14.508 -4.559 2.678 1 93.38 78 PRO B CA 1
ATOM 1538 C C . PRO B 1 78 ? -14.664 -5.988 2.168 1 93.38 78 PRO B C 1
ATOM 1540 O O . PRO B 1 78 ? -13.672 -6.641 1.828 1 93.38 78 PRO B O 1
ATOM 1543 N N . GLU B 1 79 ? -15.867 -6.391 2.066 1 93.25 79 GLU B N 1
ATOM 1544 C CA . GLU B 1 79 ? -16.094 -7.77 1.644 1 93.25 79 GLU B CA 1
ATOM 1545 C C . GLU B 1 79 ? -15.633 -7.984 0.204 1 93.25 79 GLU B C 1
ATOM 1547 O O . GLU B 1 79 ? -15.156 -9.07 -0.145 1 93.25 79 GLU B O 1
ATOM 1552 N N . HIS B 1 80 ? -15.781 -7.035 -0.645 1 93.25 80 HIS B N 1
ATOM 1553 C CA . HIS B 1 80 ? -15.32 -7.148 -2.023 1 93.25 80 HIS B CA 1
ATOM 1554 C C . HIS B 1 80 ? -13.797 -7.273 -2.086 1 93.25 80 HIS B C 1
ATOM 1556 O O . HIS B 1 80 ? -13.273 -8.094 -2.838 1 93.25 80 HIS B O 1
ATOM 1562 N N . VAL B 1 81 ? -13.156 -6.457 -1.287 1 90.88 81 VAL B N 1
ATOM 1563 C CA . VAL B 1 81 ? -11.703 -6.512 -1.213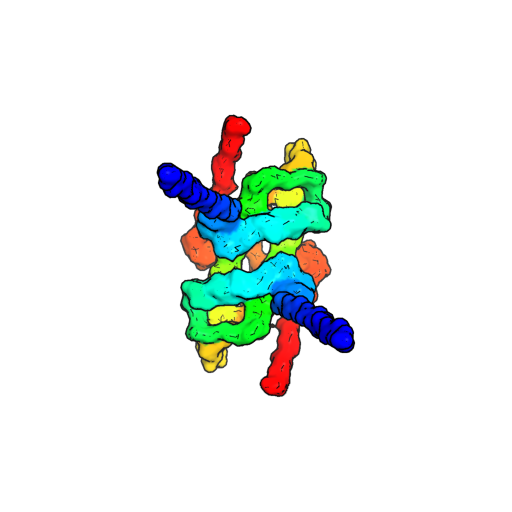 1 90.88 81 VAL B CA 1
ATOM 1564 C C . VAL B 1 81 ? -11.266 -7.871 -0.666 1 90.88 81 VAL B C 1
ATOM 1566 O O . VAL B 1 81 ? -10.344 -8.492 -1.196 1 90.88 81 VAL B O 1
ATOM 1569 N N . CYS B 1 82 ? -11.93 -8.258 0.36 1 89.12 82 CYS B N 1
ATOM 1570 C CA . CYS B 1 82 ? -11.625 -9.547 0.968 1 89.12 82 CYS B CA 1
ATOM 1571 C C . CYS B 1 82 ? -11.734 -10.672 -0.054 1 89.12 82 CYS B C 1
ATOM 1573 O O . CYS B 1 82 ? -10.867 -11.539 -0.124 1 89.12 82 CYS B O 1
ATOM 1575 N N . ARG B 1 83 ? -12.773 -10.641 -0.79 1 89.62 83 ARG B N 1
ATOM 1576 C CA . ARG B 1 83 ? -12.992 -11.672 -1.802 1 89.62 83 ARG B CA 1
ATOM 1577 C C . ARG B 1 83 ? -11.852 -11.68 -2.82 1 89.62 83 ARG B C 1
ATOM 1579 O O . ARG B 1 83 ? -11.391 -12.742 -3.232 1 89.62 83 ARG B O 1
ATOM 1586 N N . VAL B 1 84 ? -11.406 -10.516 -3.252 1 90.12 84 VAL B N 1
ATOM 1587 C CA . VAL B 1 84 ? -10.305 -10.422 -4.203 1 90.12 84 VAL B CA 1
ATOM 1588 C C . VAL B 1 84 ? -9.047 -11.031 -3.6 1 90.12 84 VAL B C 1
ATOM 1590 O O . VAL B 1 84 ? -8.359 -11.82 -4.25 1 90.12 84 VAL B O 1
ATOM 1593 N N . VAL B 1 85 ? -8.781 -10.688 -2.352 1 87.12 85 VAL B N 1
ATOM 1594 C CA . VAL B 1 85 ? -7.57 -11.141 -1.678 1 87.12 85 VAL B CA 1
ATOM 1595 C C . VAL B 1 85 ? -7.629 -12.656 -1.484 1 87.12 85 VAL B C 1
ATOM 1597 O O . VAL B 1 85 ? -6.633 -13.352 -1.685 1 87.12 85 VAL B O 1
ATOM 1600 N N . GLN B 1 86 ? -8.766 -13.234 -1.174 1 84.38 86 GLN B N 1
ATOM 1601 C CA . GLN B 1 86 ? -8.938 -14.656 -0.898 1 84.38 86 GLN B CA 1
ATOM 1602 C C . GLN B 1 86 ? -8.938 -15.469 -2.189 1 84.38 86 GLN B C 1
ATOM 1604 O O . GLN B 1 86 ? -8.445 -16.594 -2.219 1 84.38 86 GLN B O 1
ATOM 1609 N N . ASN B 1 87 ? -9.484 -14.883 -3.164 1 84.06 87 ASN B N 1
ATOM 1610 C CA . ASN B 1 87 ? -9.688 -15.648 -4.391 1 84.06 87 ASN B CA 1
ATOM 1611 C C . ASN B 1 87 ? -8.508 -15.492 -5.344 1 84.06 87 ASN B C 1
ATOM 1613 O O . ASN B 1 87 ? -8.375 -16.25 -6.309 1 84.06 87 ASN B O 1
ATOM 1617 N N . ASN B 1 88 ? -7.812 -14.469 -5.086 1 79.38 88 ASN B N 1
ATOM 1618 C CA . ASN B 1 88 ? -6.613 -14.297 -5.898 1 79.38 88 ASN B CA 1
ATOM 1619 C C . ASN B 1 88 ? -5.434 -15.07 -5.328 1 79.38 88 ASN B C 1
ATOM 1621 O O . ASN B 1 88 ? -4.902 -14.719 -4.273 1 79.38 88 ASN B O 1
ATOM 1625 N N . GLU B 1 89 ? -5.125 -16.062 -6.039 1 76.75 89 GLU B N 1
ATOM 1626 C CA . GLU B 1 89 ? -4.07 -16.969 -5.586 1 76.75 89 GLU B CA 1
ATOM 1627 C C . GLU B 1 89 ? -2.771 -16.203 -5.332 1 76.75 89 GLU B C 1
ATOM 1629 O O . GLU B 1 89 ? -2.051 -16.5 -4.375 1 76.75 89 GLU B O 1
ATOM 1634 N N . GLN B 1 90 ? -2.49 -15.234 -6.18 1 73.38 90 GLN B N 1
ATOM 1635 C CA . GLN B 1 90 ? -1.259 -14.469 -6.043 1 73.38 90 GLN B CA 1
ATOM 1636 C C . GLN B 1 90 ? -1.251 -13.664 -4.746 1 73.38 90 GLN B C 1
ATOM 1638 O O . GLN B 1 90 ? -0.264 -13.68 -4.008 1 73.38 90 GLN B O 1
ATOM 1643 N N . LEU B 1 91 ? -2.328 -13.055 -4.527 1 74.88 91 LEU B N 1
ATOM 1644 C CA . LEU B 1 91 ? -2.461 -12.289 -3.293 1 74.88 91 LEU B CA 1
ATOM 1645 C C . LEU B 1 91 ? -2.488 -13.203 -2.078 1 74.88 91 LEU B C 1
ATOM 1647 O O . LEU B 1 91 ? -1.829 -12.93 -1.072 1 74.88 91 LEU B O 1
ATOM 1651 N N . HIS B 1 92 ? -3.172 -14.258 -2.299 1 75.62 92 HIS B N 1
ATOM 1652 C CA . HIS B 1 92 ? -3.336 -15.195 -1.192 1 75.62 92 HIS B CA 1
ATOM 1653 C C . HIS B 1 92 ? -1.995 -15.789 -0.77 1 75.62 92 HIS B C 1
ATOM 1655 O O . HIS B 1 92 ? -1.717 -15.914 0.425 1 75.62 92 HIS B O 1
ATOM 1661 N N . GLN B 1 93 ? -1.229 -16.125 -1.654 1 74.81 93 GLN B N 1
ATOM 1662 C CA . GLN B 1 93 ? 0.066 -16.719 -1.345 1 74.81 93 GLN B CA 1
ATOM 1663 C C . GLN B 1 93 ? 1.003 -15.703 -0.701 1 74.81 93 GLN B C 1
ATOM 1665 O O . GLN B 1 93 ? 1.814 -16.062 0.157 1 74.81 93 GLN B O 1
ATOM 1670 N N . LEU B 1 94 ? 0.83 -14.492 -1.19 1 71.12 94 LEU B N 1
ATOM 1671 C CA . LEU B 1 94 ? 1.646 -13.445 -0.587 1 71.12 94 LEU B CA 1
ATOM 1672 C C . LEU B 1 94 ? 1.329 -13.297 0.897 1 71.12 94 LEU B C 1
ATOM 1674 O O . LEU B 1 94 ? 2.229 -13.062 1.708 1 71.12 94 LEU B O 1
ATOM 1678 N N . PHE B 1 95 ? 0.156 -13.516 1.229 1 70.19 95 PHE B N 1
ATOM 1679 C CA . PHE B 1 95 ? -0.286 -13.352 2.609 1 70.19 95 PHE B CA 1
ATOM 1680 C C . PHE B 1 95 ? 0.041 -14.602 3.428 1 70.19 95 PHE B C 1
ATOM 1682 O O . PHE B 1 95 ? 0.28 -14.508 4.633 1 70.19 95 PHE B O 1
ATOM 1689 N N . LYS B 1 96 ? -0.043 -15.727 2.883 1 65.81 96 LYS B N 1
ATOM 1690 C CA . LYS B 1 96 ? 0.278 -16.984 3.562 1 65.81 96 LYS B CA 1
ATOM 1691 C C . LYS B 1 96 ? 1.756 -17.031 3.938 1 65.81 96 LYS B C 1
ATOM 1693 O O . LYS B 1 96 ? 2.113 -17.562 4.996 1 65.81 96 LYS B O 1
ATOM 1698 N N . GLN B 1 97 ? 2.453 -16.609 2.996 1 59.41 97 GLN B N 1
ATOM 1699 C CA . GLN B 1 97 ? 3.891 -16.656 3.24 1 59.41 97 GLN B CA 1
ATOM 1700 C C . GLN B 1 97 ? 4.285 -15.734 4.387 1 59.41 97 GLN B C 1
ATOM 1702 O O . GLN B 1 97 ? 5.281 -15.969 5.07 1 59.41 97 GLN B O 1
ATOM 1707 N N . GLY B 1 98 ? 3.531 -14.68 4.535 1 56.44 98 GLY B N 1
ATOM 1708 C CA . GLY B 1 98 ? 3.912 -13.742 5.582 1 56.44 98 GLY B CA 1
ATOM 1709 C C . GLY B 1 98 ? 3.469 -14.188 6.965 1 56.44 98 GLY B C 1
ATOM 1710 O O . GLY B 1 98 ? 3.84 -13.578 7.969 1 56.44 98 GLY B O 1
ATOM 1711 N N . GLY B 1 99 ? 3 -15.453 7.113 1 50.81 99 GLY B N 1
ATOM 1712 C CA . GLY B 1 99 ? 2.66 -16.078 8.375 1 50.81 99 GLY B CA 1
ATOM 1713 C C . GLY B 1 99 ? 1.38 -15.539 8.992 1 50.81 99 GLY B C 1
ATOM 1714 O O . GLY B 1 99 ? 0.817 -16.156 9.898 1 50.81 99 GLY B O 1
ATOM 1715 N N . THR B 1 100 ? 1.022 -14.195 8.969 1 47.25 100 THR B N 1
ATOM 1716 C CA . THR B 1 100 ? -0.128 -13.75 9.742 1 47.25 100 THR B CA 1
ATOM 1717 C C . THR B 1 100 ? -1.331 -13.508 8.836 1 47.25 100 THR B C 1
ATOM 1719 O O . THR B 1 100 ? -1.271 -12.672 7.93 1 47.25 100 THR B O 1
ATOM 1722 N N . SER B 1 101 ? -2.078 -14.484 8.406 1 44.66 101 SER B N 1
ATOM 1723 C CA . SER B 1 101 ? -3.227 -14.531 7.508 1 44.66 101 SER B CA 1
ATOM 1724 C C . SER B 1 101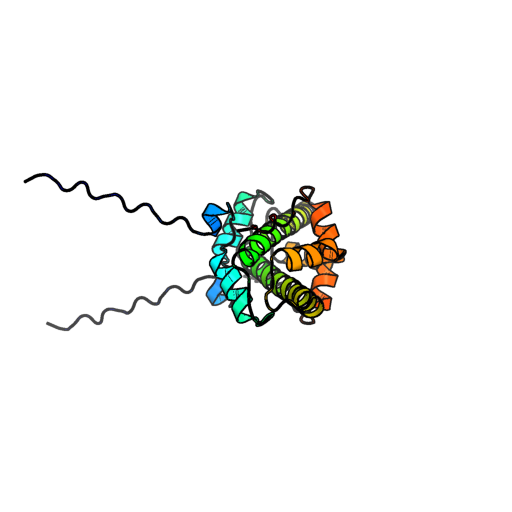 ? -4.375 -13.68 8.039 1 44.66 101 SER B C 1
ATOM 1726 O O . SER B 1 101 ? -5.496 -13.75 7.527 1 44.66 101 SER B O 1
ATOM 1728 N N . VAL B 1 102 ? -4.336 -12.812 8.914 1 43.06 102 VAL B N 1
ATOM 1729 C CA . VAL B 1 102 ? -5.551 -12.445 9.625 1 43.06 102 VAL B CA 1
ATOM 1730 C C . VAL B 1 102 ? -6.473 -11.641 8.711 1 43.06 102 VAL B C 1
ATOM 1732 O O . VAL B 1 102 ? -7.43 -11.023 9.172 1 43.06 102 VAL B O 1
ATOM 1735 N N . PHE B 1 103 ? -6.418 -11.656 7.285 1 49.06 103 PHE B N 1
ATOM 1736 C CA . PHE B 1 103 ? -7.273 -10.57 6.836 1 49.06 103 PHE B CA 1
ATOM 1737 C C . PHE B 1 103 ? -8.734 -11 6.824 1 49.06 103 PHE B C 1
ATOM 1739 O O . PHE B 1 103 ? -9.133 -11.852 6.027 1 49.06 103 PHE B O 1
ATOM 1746 N N . GLU B 1 104 ? -9.32 -11.164 8.008 1 48.03 104 GLU B N 1
ATOM 1747 C CA . GLU B 1 104 ? -10.758 -11.375 8.07 1 48.03 104 GLU B CA 1
ATOM 1748 C C . GLU B 1 104 ? -11.516 -10.055 7.922 1 48.03 104 GLU B C 1
ATOM 1750 O O . GLU B 1 104 ? -11.172 -9.062 8.555 1 48.03 104 GLU B O 1
ATOM 1755 N N . PRO B 1 105 ? -12.242 -9.914 6.824 1 48.44 105 PRO B N 1
ATOM 1756 C CA . PRO B 1 105 ? -13.055 -8.695 6.742 1 48.44 105 PRO B CA 1
ATOM 1757 C C . PRO B 1 105 ? -13.805 -8.398 8.031 1 48.44 105 PRO B C 1
ATOM 1759 O O . PRO B 1 105 ? -14.125 -9.32 8.789 1 48.44 105 PRO B O 1
ATOM 1762 N N . PRO B 1 106 ? -13.664 -7.113 8.398 1 46.25 106 PRO B N 1
ATOM 1763 C CA . PRO B 1 106 ? -14.508 -6.871 9.57 1 46.25 106 PRO B CA 1
ATOM 1764 C C . PRO B 1 106 ? -15.977 -7.223 9.328 1 46.25 106 PRO B C 1
ATOM 1766 O O . PRO B 1 106 ? -16.438 -7.203 8.18 1 46.25 106 PRO B O 1
ATOM 1769 N N . GLU B 1 107 ? -16.531 -8.008 10.227 1 47.69 107 GLU B N 1
ATOM 1770 C CA . GLU B 1 107 ? -17.969 -8.312 10.18 1 47.69 107 GLU B CA 1
ATOM 1771 C C . GLU B 1 107 ? -18.781 -7.094 9.773 1 47.69 107 GLU B C 1
ATOM 1773 O O . GLU B 1 107 ? -18.406 -5.961 10.078 1 47.69 107 GLU B O 1
ATOM 1778 N N . PRO B 1 108 ? -19.531 -7.188 8.672 1 43.84 108 PRO B N 1
ATOM 1779 C CA . PRO B 1 108 ? -20.422 -6.086 8.281 1 43.84 108 PRO B CA 1
ATOM 1780 C C . PRO B 1 108 ? -21.031 -5.375 9.484 1 43.84 108 PRO B C 1
ATOM 1782 O O . PRO B 1 108 ? -21.328 -6.012 10.5 1 43.84 108 PRO B O 1
ATOM 1785 N N . ASP B 1 109 ? -20.578 -4.223 9.742 1 36.75 109 ASP B N 1
ATOM 1786 C CA . ASP B 1 109 ? -21.359 -3.596 10.812 1 36.75 109 ASP B CA 1
ATOM 1787 C C . ASP B 1 109 ? -22.859 -3.648 10.508 1 36.75 109 ASP B C 1
ATOM 1789 O O . ASP B 1 109 ? -23.281 -3.246 9.43 1 36.75 109 ASP B O 1
ATOM 1793 N N . ASP B 1 110 ? -23.531 -4.551 11.102 1 34.66 110 ASP B N 1
ATOM 1794 C CA . ASP B 1 110 ? -25 -4.531 11.164 1 34.66 110 ASP B CA 1
ATOM 1795 C C . ASP B 1 110 ? -25.516 -3.148 11.555 1 34.66 110 ASP B C 1
ATOM 1797 O O . ASP B 1 110 ? -26.719 -2.955 11.734 1 34.66 110 ASP B O 1
ATOM 1801 N N . ASN B 1 111 ? -24.844 -2.045 11.625 1 30.36 111 ASN B N 1
ATOM 1802 C CA . ASN B 1 111 ? -25.766 -0.974 12.008 1 30.36 111 ASN B CA 1
ATOM 1803 C C . ASN B 1 111 ? -26.562 -0.464 10.805 1 30.36 111 ASN B C 1
ATOM 1805 O O . ASN B 1 111 ? -26.031 -0.335 9.703 1 30.36 111 ASN B O 1
#

Sequence (222 aa):
MARKRQRRRRRKVTRSQRAELQFPVSRVDRFLREGNYSRRLSSSAPVFLAGVLEYLTSNILELAGEVAHTTGRKRIAPEHVCRVVQNNEQLHQLFKQGGTSVFEPPEPDDNMARKRQRRRRRKVTRSQRAELQFPVSRVDRFLREGNYSRRLSSSAPVFLAGVLEYLTSNILELAGEVAHTTGRKRIAPEHVCRVVQNNEQLHQLFKQGGTSVFEPPEPDDN

Organism: Mus musculus (NCBI:txid10090)

pLDDT: mean 79.61, std 16.2, range [30.36, 94.38]

Fold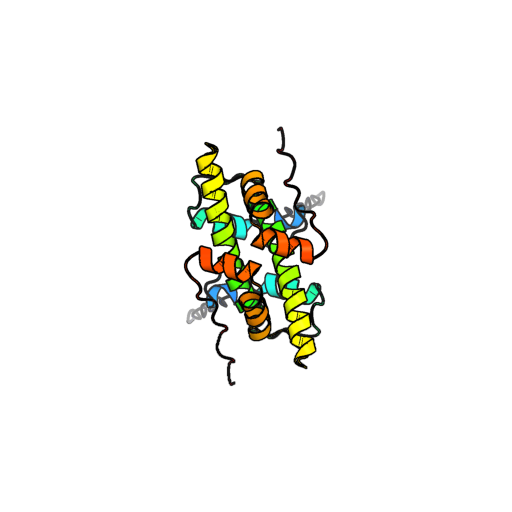seek 3Di:
DPDPPPPPPDPDQAPCRVLVFPDHLVVLVVVVPVVCPDPDDDPCVSVVVSVVVVVVVVVLVVQLVVQCVVVVHPDRDLVSSVCSCCVPPVNVVVCVVVPPNPPDRDDPPPD/DPDPPPPPPDPDQAPCRVLVAPDHLVVLVVVVPVVCPDPDDDPCVSVVVSVVVVVVVVVLVVQLVVQCVVVVHPDRDLVSSVCSCVVPPVNVVVCVVVVPVPPDRDDPPPD

Radius of gyration: 20.32 Å; Cα contacts (8 Å, |Δi|>4): 270; chains: 2; bounding box: 52×70×55 Å

InterPro domains:
  IPR002119 Histone H2A [PR00620] (11-33)
  IPR002119 Histone H2A [PR00620] (40-55)
  IPR002119 Histone H2A [PR00620] (55-68)
  IPR002119 Histone H2A [PR00620] (83-95)
  IPR002119 Histone H2A [PTHR23430] (8-97)
  IPR002119 Histone H2A [SM00414] (2-110)
  IPR007125 Core Histone H2A/H2B/H3 domain [PF00125] (4-85)
  IPR009072 Histone-fold [G3DSA:1.10.20.10] (2-104)
  IPR009072 Histone-fold [SSF47113] (6-96)
  IPR061508 Histone H2A, histone fold [cd00074] (13-96)

Secondary structure (DSSP, 8-state):
--------------HHHHHT-SS-HHHHHHHHHHTTSSSEE-TTHHHHHHHHHHHHHHHHHHHHHHHHHHTT-SEE-HHHHHHHHHH-HHHHHHHHHTS------------/--------------HHHHHT-SS-HHHHHHHHHHTTSSSEE-TTHHHHHHHHHHHHHHHHHHHHHHHHHHTT-SEE-HHHHHHHHHH-HHHHHHHHHTS------------